Protein AF-A0A5J5N148-F1 (afdb_monomer_lite)

InterPro domains:
  IPR052482 Mitochondrial large ribosomal subunit mL37 [PTHR15889] (1-268)

Sequence (268 aa):
PGLESITFTGKMHSMPRLARPVFPSWDPDWMHLLALLHEHLLYRPGLLHLPPVLPPLEGVKQALWLNKTKLIEGLPEKVSSLTGDPRDHTEDQDEPVVNAISHAHLWHSTENILKRETYCSVIVDSLIRLYKSQMLKHPSLTRQIYAQNSISSGAQVNAKNPLPPIVPREEVEATENHECNVYDVNDDTGFLESYLYPYPHTQYLWAKMILSAFGNVLAQACFLYGNDPKVLEQPVVTQSMGTHGRVFLVLQLNTTDLAFEEDLKNLA

pLDDT: mean 70.85, std 15.42, range [31.14, 90.0]

Radius of gyration: 27.52 Å; chains: 1; bounding box: 67×65×77 Å

Organism: Muntiacus reevesi (NCBI:txid9886)

Secondary structure (DSSP, 8-state):
------BSGGGTS--TTSBPP-PPPP--SS--S---TTTSTT--SS---PPPSSPPTTTHHHHHHHTTEE--SS--HHHHGGGS-TTTSPSSSHHHHHHHHHIIIIIS-S-SS--HHHHHHHHHHHHHHHHHHGGGT-GGGGGEEEEEEETTTEEEEEESSPBPP-S-SS-------------------SS-TT-S--EEEEEE-SS-HHHHHHHHHHHHHHHHH-SS--EEEEEEEEEEEETTTTEEEEEEEEES--S-SSS--EE-

Structure (mmCIF, N/CA/C/O backbone):
data_AF-A0A5J5N148-F1
#
_entry.id   AF-A0A5J5N148-F1
#
loop_
_atom_site.group_PDB
_atom_site.id
_atom_site.type_symbol
_atom_site.label_atom_id
_atom_site.label_alt_id
_atom_site.label_comp_id
_atom_site.label_asym_id
_atom_site.label_entity_id
_atom_site.label_seq_id
_atom_site.pdbx_PDB_ins_code
_atom_site.Cartn_x
_atom_site.Cartn_y
_atom_site.Cartn_z
_atom_site.occupancy
_atom_site.B_iso_or_equiv
_atom_site.auth_seq_id
_atom_site.auth_comp_id
_atom_site.auth_asym_id
_atom_site.auth_atom_id
_atom_site.pdbx_PDB_model_num
ATOM 1 N N . PRO A 1 1 ? 46.533 27.240 -52.005 1.00 53.50 1 PRO A N 1
ATOM 2 C CA . PRO A 1 1 ? 46.790 26.715 -50.639 1.00 53.50 1 PRO A CA 1
ATOM 3 C C . PRO A 1 1 ? 48.120 27.269 -50.107 1.00 53.50 1 PRO A C 1
ATOM 5 O O . PRO A 1 1 ? 48.949 27.649 -50.926 1.00 53.50 1 PRO A O 1
ATOM 8 N N . GLY A 1 2 ? 48.317 27.333 -48.785 1.00 74.06 2 GLY A N 1
ATOM 9 C CA . GLY A 1 2 ? 49.580 27.813 -48.195 1.00 74.06 2 GLY A CA 1
ATOM 10 C C . GLY A 1 2 ? 49.733 29.337 -48.074 1.00 74.06 2 GLY A C 1
ATOM 11 O O . GLY A 1 2 ? 50.857 29.823 -48.051 1.00 74.06 2 GLY A O 1
ATOM 12 N N . LEU A 1 3 ? 48.628 30.088 -48.004 1.00 77.94 3 LEU A N 1
ATOM 13 C CA . LEU A 1 3 ? 48.638 31.504 -47.620 1.00 77.94 3 LEU A CA 1
ATOM 14 C C . LEU A 1 3 ? 47.871 31.656 -46.302 1.00 77.94 3 LEU A C 1
ATOM 16 O O . LEU A 1 3 ? 46.743 31.170 -46.202 1.00 77.94 3 LEU A O 1
ATOM 20 N N . GLU A 1 4 ? 48.467 32.306 -45.305 1.00 81.56 4 GLU A N 1
ATOM 21 C CA . GLU A 1 4 ? 47.801 32.570 -44.026 1.00 81.56 4 GLU A CA 1
ATOM 22 C C . GLU A 1 4 ? 46.809 33.736 -44.145 1.00 81.56 4 GLU A C 1
ATOM 24 O O . GLU A 1 4 ? 47.083 34.758 -44.779 1.00 81.56 4 GLU A O 1
ATOM 29 N N . SER A 1 5 ? 45.640 33.591 -43.519 1.00 82.94 5 SER A N 1
ATOM 30 C CA . SER A 1 5 ? 44.588 34.611 -43.545 1.00 82.94 5 SER A CA 1
ATOM 31 C C . SER A 1 5 ? 44.794 35.648 -42.443 1.00 82.94 5 SER A C 1
ATOM 33 O O . SER A 1 5 ? 44.760 35.318 -41.256 1.00 82.94 5 SER A O 1
ATOM 35 N N . ILE A 1 6 ? 44.919 36.924 -42.820 1.00 86.69 6 ILE A N 1
ATOM 36 C CA . ILE A 1 6 ? 45.026 38.032 -41.861 1.00 86.69 6 ILE A CA 1
ATOM 37 C C . ILE A 1 6 ? 43.671 38.237 -41.163 1.00 86.69 6 ILE A C 1
ATOM 39 O O . ILE A 1 6 ? 42.700 38.729 -41.745 1.00 86.69 6 ILE A O 1
ATOM 43 N N . THR A 1 7 ? 43.615 37.840 -39.894 1.00 89.06 7 THR A N 1
ATOM 44 C CA . THR A 1 7 ? 42.406 37.795 -39.057 1.00 89.06 7 THR A CA 1
ATOM 45 C C . THR A 1 7 ? 42.502 38.762 -37.874 1.00 89.06 7 THR A C 1
ATOM 47 O O . THR A 1 7 ? 43.555 39.335 -37.596 1.00 89.06 7 THR A O 1
ATOM 50 N N . PHE A 1 8 ? 41.395 38.975 -37.157 1.00 88.44 8 PHE A N 1
ATOM 51 C CA . PHE A 1 8 ? 41.359 39.870 -35.990 1.00 88.44 8 PHE A CA 1
ATOM 52 C C . PHE A 1 8 ? 41.743 39.216 -34.646 1.00 88.44 8 PHE A C 1
ATOM 54 O O . PHE A 1 8 ? 41.646 39.878 -33.616 1.00 88.44 8 PHE A O 1
ATOM 61 N N . THR A 1 9 ? 42.205 37.959 -34.634 1.00 87.00 9 THR A N 1
ATOM 62 C CA . THR A 1 9 ? 42.485 37.147 -33.427 1.00 87.00 9 THR A CA 1
ATOM 63 C C . THR A 1 9 ? 43.219 37.912 -32.323 1.00 87.00 9 THR A C 1
ATOM 65 O O . THR A 1 9 ? 42.693 38.064 -31.223 1.00 87.00 9 THR A O 1
ATOM 68 N N . GLY A 1 10 ? 44.391 38.480 -32.631 1.00 85.50 10 GLY A N 1
ATOM 69 C CA . GLY A 1 10 ? 45.229 39.202 -31.663 1.00 85.50 10 GLY A CA 1
ATOM 70 C C . GLY A 1 10 ? 44.668 40.541 -31.164 1.00 85.50 10 GLY A C 1
ATOM 71 O O . GLY A 1 10 ? 45.327 41.209 -30.376 1.00 85.50 10 GLY A O 1
ATOM 72 N N . LYS A 1 11 ? 43.479 40.964 -31.618 1.00 88.38 11 LYS A N 1
ATOM 73 C CA . LYS A 1 11 ? 42.789 42.170 -31.127 1.00 88.38 11 LYS A CA 1
ATOM 74 C C . LYS A 1 11 ? 41.703 41.871 -30.094 1.00 88.38 11 LYS A C 1
ATOM 76 O O . LYS A 1 11 ? 41.214 42.804 -29.465 1.00 88.38 11 LYS A O 1
ATOM 81 N N . MET A 1 12 ? 41.311 40.604 -29.929 1.00 84.56 12 MET A N 1
ATOM 82 C CA . MET A 1 12 ? 40.265 40.150 -28.994 1.00 84.56 12 MET A CA 1
ATOM 83 C C . MET A 1 12 ? 38.867 40.781 -29.215 1.00 84.56 12 MET A C 1
ATOM 85 O O . MET A 1 12 ? 37.968 40.588 -28.405 1.00 84.56 12 MET A O 1
ATOM 89 N N . HIS A 1 13 ? 38.651 41.493 -30.329 1.00 85.38 13 HIS A N 1
ATOM 90 C CA . HIS A 1 13 ? 37.357 42.047 -30.742 1.00 85.38 13 HIS A CA 1
ATOM 91 C C . HIS A 1 13 ? 37.178 41.976 -32.266 1.00 85.38 13 HIS A C 1
ATOM 93 O O . HIS A 1 13 ? 38.149 41.951 -33.025 1.00 85.38 13 HIS A O 1
ATOM 99 N N . SER A 1 14 ? 35.920 41.942 -32.713 1.00 88.94 14 SER A N 1
ATOM 100 C CA . SER A 1 14 ? 35.560 41.856 -34.134 1.00 88.94 14 SER A CA 1
ATOM 101 C C . SER A 1 14 ? 35.933 43.130 -34.898 1.00 88.94 14 SER A C 1
ATOM 103 O O . SER A 1 14 ? 35.687 44.237 -34.423 1.00 88.94 14 SER A O 1
ATOM 105 N N . MET A 1 15 ? 36.486 42.979 -36.106 1.00 87.00 15 MET A N 1
ATOM 106 C CA . MET A 1 15 ? 36.915 44.091 -36.963 1.00 87.00 15 MET A CA 1
ATOM 107 C C . MET A 1 15 ? 36.359 43.929 -38.389 1.00 87.00 15 MET A C 1
ATOM 109 O O . MET A 1 15 ? 36.816 43.031 -39.096 1.00 87.00 15 MET A O 1
ATOM 113 N N . PRO A 1 16 ? 35.454 44.809 -38.873 1.00 86.06 16 PRO A N 1
ATOM 114 C CA . PRO A 1 16 ? 34.760 44.649 -40.166 1.00 86.06 16 PRO A CA 1
ATOM 115 C C . PRO A 1 16 ? 35.625 44.619 -41.440 1.00 86.06 16 PRO A C 1
ATOM 117 O O . PRO A 1 16 ? 35.091 44.432 -42.528 1.00 86.06 16 PRO A O 1
ATOM 120 N N . ARG A 1 17 ? 36.941 44.851 -41.336 1.00 88.19 17 ARG A N 1
ATOM 121 C CA . ARG A 1 17 ? 37.898 44.857 -42.461 1.00 88.19 17 ARG A CA 1
ATOM 122 C C . ARG A 1 17 ? 38.966 43.755 -42.367 1.00 88.19 17 ARG A C 1
ATOM 124 O O . ARG A 1 17 ? 39.963 43.825 -43.075 1.00 88.19 17 ARG A O 1
ATOM 131 N N . LEU A 1 18 ? 38.791 42.775 -41.480 1.00 89.00 18 LEU A N 1
ATOM 132 C CA . LEU A 1 18 ? 39.687 41.625 -41.313 1.00 89.00 18 LEU A CA 1
ATOM 133 C C . LEU A 1 18 ? 38.894 40.321 -41.433 1.00 89.00 18 LEU A C 1
ATOM 135 O O . LEU A 1 18 ? 37.697 40.293 -41.148 1.00 89.00 18 LEU A O 1
ATOM 139 N N . ALA A 1 19 ? 39.556 39.234 -41.834 1.00 87.00 19 ALA A N 1
ATOM 140 C CA . ALA A 1 19 ? 38.901 37.934 -41.917 1.00 87.00 19 ALA A CA 1
ATOM 141 C C . ALA A 1 19 ? 38.454 37.449 -40.524 1.00 87.00 19 ALA A C 1
ATOM 143 O O . ALA A 1 19 ? 39.136 37.682 -39.518 1.00 87.00 19 ALA A O 1
ATOM 144 N N . ARG A 1 20 ? 37.319 36.740 -40.463 1.00 87.69 20 ARG A N 1
ATOM 145 C CA . ARG A 1 20 ? 36.909 36.013 -39.255 1.00 87.69 20 ARG A CA 1
ATOM 146 C C . ARG A 1 20 ? 37.878 34.838 -39.043 1.00 87.69 20 ARG A C 1
ATOM 148 O O . ARG A 1 20 ? 38.021 34.036 -39.964 1.00 87.69 20 ARG A O 1
ATOM 155 N N . PRO A 1 21 ? 38.528 34.712 -37.874 1.00 89.19 21 PRO A N 1
ATOM 156 C CA . PRO A 1 21 ? 39.335 33.540 -37.565 1.00 89.19 21 PRO A CA 1
ATOM 157 C C . PRO A 1 21 ? 38.466 32.305 -37.319 1.00 89.19 21 PRO A C 1
ATOM 159 O O . PRO A 1 21 ? 37.329 32.409 -36.856 1.00 89.19 21 PRO A O 1
ATOM 162 N N . VAL A 1 22 ? 39.040 31.135 -37.590 1.00 85.69 22 VAL A N 1
ATOM 163 C CA . VAL A 1 22 ? 38.533 29.853 -37.097 1.00 85.69 22 VAL A CA 1
ATOM 164 C C . VAL A 1 22 ? 39.269 29.566 -35.793 1.00 85.69 22 VAL A C 1
ATOM 166 O O . VAL A 1 22 ? 40.491 29.428 -35.795 1.00 85.69 22 VAL A O 1
ATOM 169 N N . PHE A 1 23 ? 38.536 29.529 -34.685 1.00 84.12 23 PHE A N 1
ATOM 170 C CA . PHE A 1 23 ? 39.065 29.075 -33.401 1.00 84.12 23 PHE A CA 1
ATOM 171 C C . PHE A 1 23 ? 38.950 27.543 -33.310 1.00 84.12 23 PHE A C 1
ATOM 173 O O . PHE A 1 23 ? 38.027 26.982 -33.909 1.00 84.12 23 PHE A O 1
ATOM 180 N N . PRO A 1 24 ? 39.844 26.856 -32.575 1.00 85.12 24 PRO A N 1
ATOM 181 C CA . PRO A 1 24 ? 39.602 25.472 -32.176 1.00 85.12 24 PRO A CA 1
ATOM 182 C C . PRO A 1 24 ? 38.367 25.386 -31.264 1.00 85.12 24 PRO A C 1
ATOM 184 O O . PRO A 1 24 ? 37.903 26.397 -30.731 1.00 85.12 24 PRO A O 1
ATOM 187 N N . SER A 1 25 ? 37.859 24.173 -31.051 1.00 80.69 25 SER A N 1
ATOM 188 C CA . SER A 1 25 ? 36.907 23.899 -29.972 1.00 80.69 25 SER A CA 1
ATOM 189 C C . SER A 1 25 ? 37.517 24.318 -28.633 1.00 80.69 25 SER A C 1
ATOM 191 O O . SER A 1 25 ? 38.562 23.798 -28.243 1.00 80.69 25 SER A O 1
ATOM 193 N N . TRP A 1 26 ? 36.878 25.270 -27.952 1.00 78.44 26 TRP A N 1
ATOM 194 C CA . TRP A 1 26 ? 37.196 25.597 -26.567 1.00 78.44 26 TRP A CA 1
ATOM 195 C C . TRP A 1 26 ? 36.351 24.713 -25.657 1.00 78.44 26 TRP A C 1
ATOM 197 O O . TRP A 1 26 ? 35.125 24.740 -25.751 1.00 78.44 26 TRP A O 1
ATOM 20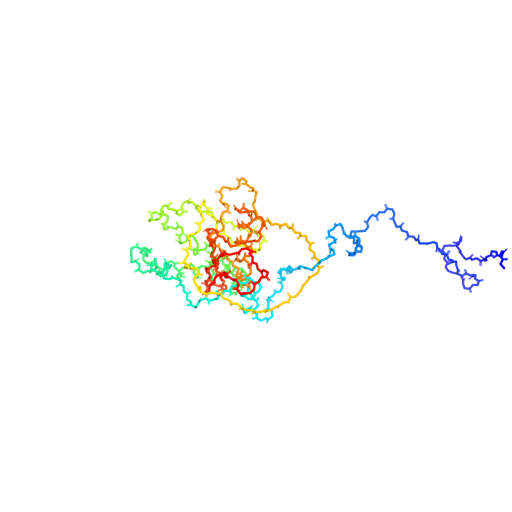7 N N . ASP A 1 27 ? 37.028 23.955 -24.805 1.00 73.81 27 ASP A N 1
ATOM 208 C CA . ASP A 1 27 ? 36.443 23.077 -23.800 1.00 73.81 27 ASP A CA 1
ATOM 209 C C . ASP A 1 27 ? 37.030 23.507 -22.441 1.00 73.81 27 ASP A C 1
ATOM 211 O O . ASP A 1 27 ? 38.253 23.668 -22.350 1.00 73.81 27 ASP A O 1
ATOM 215 N N . PRO A 1 28 ? 36.217 23.832 -21.420 1.00 73.19 28 PRO A N 1
ATOM 216 C CA . PRO A 1 28 ? 36.733 24.262 -20.125 1.00 73.19 28 PRO A CA 1
ATOM 217 C C . PRO A 1 28 ? 37.354 23.107 -19.325 1.00 73.19 28 PRO A C 1
ATOM 219 O O . PRO A 1 28 ? 36.728 22.070 -19.135 1.00 73.19 28 PRO A O 1
ATOM 222 N N . ASP A 1 29 ? 38.515 23.347 -18.702 1.00 68.06 29 ASP A N 1
ATOM 223 C CA . ASP A 1 29 ? 39.185 22.410 -17.772 1.00 68.06 29 ASP A CA 1
ATOM 224 C C . ASP A 1 29 ? 38.398 22.130 -16.458 1.00 68.06 29 ASP A C 1
ATOM 226 O O . ASP A 1 29 ? 38.948 21.609 -15.486 1.00 68.06 29 ASP A O 1
ATOM 230 N N . TRP A 1 30 ? 37.117 22.510 -16.378 1.00 64.56 30 TRP A N 1
ATOM 231 C CA . TRP A 1 30 ? 36.245 22.321 -15.219 1.00 64.56 30 TRP A CA 1
ATOM 232 C C . TRP A 1 30 ? 34.897 21.726 -15.638 1.00 64.56 30 TRP A C 1
ATOM 234 O O . TRP A 1 30 ? 34.261 22.179 -16.586 1.00 64.56 30 TRP A O 1
ATOM 244 N N . MET A 1 31 ? 34.446 20.701 -14.910 1.00 45.62 31 MET A N 1
ATOM 245 C CA . MET A 1 31 ? 33.250 19.944 -15.279 1.00 45.62 31 MET A CA 1
ATOM 246 C C . MET A 1 31 ? 31.962 20.760 -15.120 1.00 45.62 31 MET A C 1
ATOM 248 O O . MET A 1 31 ? 31.590 21.162 -14.015 1.00 45.62 31 MET A O 1
ATOM 252 N N . HIS A 1 32 ? 31.214 20.893 -16.214 1.00 52.84 32 HIS A N 1
ATOM 253 C CA . HIS A 1 32 ? 29.782 21.162 -16.159 1.00 52.84 32 HIS A CA 1
ATOM 254 C C . HIS A 1 32 ? 29.035 19.877 -15.751 1.00 52.84 32 HIS A C 1
ATOM 256 O O . HIS A 1 32 ? 29.254 18.819 -16.331 1.00 52.84 32 HIS A O 1
ATOM 262 N N . LEU A 1 33 ? 28.112 19.965 -14.785 1.00 50.59 33 LEU A N 1
ATOM 263 C CA . LEU A 1 33 ? 27.365 18.822 -14.215 1.00 50.59 33 LEU A CA 1
ATOM 264 C C . LEU A 1 33 ? 26.304 18.193 -15.155 1.00 50.59 33 LEU A C 1
ATOM 266 O O . LEU A 1 33 ? 25.382 17.528 -14.690 1.00 50.59 33 LEU A O 1
ATOM 270 N N . LEU A 1 34 ? 26.397 18.422 -16.466 1.00 48.34 34 LEU A N 1
ATOM 271 C CA . LEU A 1 34 ? 25.435 17.976 -17.478 1.00 48.34 34 LEU A CA 1
ATOM 272 C C . LEU A 1 34 ? 26.180 17.404 -18.694 1.00 48.34 34 LEU A C 1
ATOM 274 O O . LEU A 1 34 ? 26.296 18.059 -19.728 1.00 48.34 34 LEU A O 1
ATOM 278 N N . ALA A 1 35 ? 26.693 16.179 -18.547 1.00 51.25 35 ALA A N 1
ATOM 279 C CA . ALA A 1 35 ? 27.174 15.372 -19.670 1.00 51.25 35 ALA A CA 1
ATOM 280 C C . ALA A 1 35 ? 26.014 14.987 -20.611 1.00 51.25 35 ALA A C 1
ATOM 282 O O . ALA A 1 35 ? 24.843 15.022 -20.214 1.00 51.25 35 ALA A O 1
ATOM 283 N N . LEU A 1 36 ? 26.313 14.595 -21.854 1.00 52.84 36 LEU A N 1
ATOM 284 C CA . LEU A 1 36 ? 25.276 14.124 -22.775 1.00 52.84 36 LEU A CA 1
ATOM 285 C C . LEU A 1 36 ? 24.681 12.798 -22.272 1.00 52.84 36 LEU A C 1
ATOM 287 O O . LEU A 1 36 ? 25.380 11.965 -21.703 1.00 52.84 36 LEU A O 1
ATOM 291 N N . LEU A 1 37 ? 23.386 12.564 -22.522 1.00 48.88 37 LEU A N 1
ATOM 292 C CA . LEU A 1 37 ? 22.665 11.381 -22.012 1.00 48.88 37 LEU A CA 1
ATOM 293 C C . LEU A 1 37 ? 23.334 10.038 -22.362 1.00 48.88 37 LEU A C 1
ATOM 295 O O . LEU A 1 37 ? 23.274 9.106 -21.567 1.00 48.88 37 LEU A O 1
ATOM 299 N N . HIS A 1 38 ? 23.995 9.957 -23.520 1.00 52.47 38 HIS A N 1
ATOM 300 C CA . HIS A 1 38 ? 24.705 8.765 -24.002 1.00 52.47 38 HIS A CA 1
ATOM 301 C C . HIS A 1 38 ? 26.114 8.587 -23.398 1.00 52.47 38 HIS A C 1
ATOM 303 O O . HIS A 1 38 ? 26.717 7.530 -23.551 1.00 52.47 38 HIS A O 1
ATOM 309 N N . GLU A 1 39 ? 26.646 9.618 -22.737 1.00 52.88 39 GLU A N 1
ATOM 310 C CA . GLU A 1 39 ? 27.947 9.626 -22.046 1.00 52.88 39 GLU A CA 1
ATOM 311 C C . GLU A 1 39 ? 27.786 9.387 -20.534 1.00 52.88 39 GLU A C 1
ATOM 313 O O . GLU A 1 39 ? 28.767 9.256 -19.801 1.00 52.88 39 GLU A O 1
ATOM 318 N N . HIS A 1 40 ? 26.543 9.338 -20.046 1.00 56.62 40 HIS A N 1
ATOM 319 C CA . HIS A 1 40 ? 26.241 9.131 -18.640 1.00 56.62 40 HIS A CA 1
ATOM 320 C C . HIS A 1 40 ? 26.598 7.701 -18.205 1.00 56.62 40 HIS A C 1
ATOM 322 O O . HIS A 1 40 ? 26.190 6.733 -18.842 1.00 56.62 40 HIS A O 1
ATOM 328 N N . LEU A 1 41 ? 27.297 7.550 -17.074 1.00 55.84 41 LEU A N 1
ATOM 329 C CA . LEU A 1 41 ? 27.798 6.256 -16.571 1.00 55.84 41 LEU A CA 1
ATOM 330 C C . LEU A 1 41 ? 26.712 5.189 -16.335 1.00 55.84 41 LEU A C 1
ATOM 332 O O . LEU A 1 41 ? 27.020 4.001 -16.302 1.00 55.84 41 LEU A O 1
ATOM 336 N N . LEU A 1 42 ? 25.455 5.611 -16.172 1.00 54.88 42 LEU A N 1
ATOM 337 C CA . LEU A 1 42 ? 24.294 4.734 -15.973 1.00 54.88 42 LEU A CA 1
ATOM 338 C C . LEU A 1 42 ? 23.494 4.488 -17.270 1.00 54.88 42 LEU A C 1
ATOM 340 O O . LEU A 1 42 ? 22.438 3.865 -17.228 1.00 54.88 42 LEU A O 1
ATOM 344 N N . TYR A 1 43 ? 23.964 4.961 -18.431 1.00 48.47 43 TYR A N 1
ATOM 345 C CA . TYR A 1 43 ? 23.310 4.707 -19.715 1.00 48.47 43 TYR A CA 1
ATOM 346 C C . TYR A 1 43 ? 23.368 3.211 -20.069 1.00 48.47 43 TYR A C 1
ATOM 348 O O . TYR A 1 43 ? 24.423 2.659 -20.393 1.00 48.47 43 TYR A O 1
ATOM 356 N N . ARG A 1 44 ? 22.212 2.545 -20.018 1.00 49.34 44 ARG A N 1
ATOM 357 C CA . ARG A 1 44 ? 22.024 1.156 -20.452 1.00 49.34 44 ARG A CA 1
ATOM 358 C C . ARG A 1 44 ? 21.385 1.155 -21.848 1.00 49.34 44 ARG A C 1
ATOM 360 O O . ARG A 1 44 ? 20.370 1.820 -22.025 1.00 49.34 44 ARG A O 1
ATOM 367 N N . PRO A 1 45 ? 21.896 0.388 -22.829 1.00 40.00 45 PRO A N 1
ATOM 368 C CA . PRO A 1 45 ? 21.164 0.117 -24.064 1.00 40.00 45 PRO A CA 1
ATOM 369 C C . PRO A 1 45 ? 20.028 -0.880 -23.773 1.00 40.00 45 PRO A C 1
ATOM 371 O O . PRO A 1 45 ? 20.177 -2.088 -23.946 1.00 40.00 45 PRO A O 1
ATOM 374 N N . GLY A 1 46 ? 18.911 -0.360 -23.271 1.00 42.94 46 GLY A N 1
ATOM 375 C CA . GLY A 1 46 ? 17.727 -1.102 -22.849 1.00 42.94 46 GLY A CA 1
ATOM 376 C C . GLY A 1 46 ? 16.628 -0.138 -22.400 1.00 42.94 46 GLY A C 1
ATOM 377 O O . GLY A 1 46 ? 16.900 1.030 -22.142 1.00 42.94 46 GLY A O 1
ATOM 378 N N . LEU A 1 47 ? 15.391 -0.625 -22.333 1.00 43.09 47 LEU A N 1
ATOM 379 C CA . LEU A 1 47 ? 14.192 0.163 -22.036 1.00 43.09 47 LEU A CA 1
ATOM 380 C C . LEU A 1 47 ? 13.638 -0.296 -20.674 1.00 43.09 47 LEU A C 1
ATOM 382 O O . LEU A 1 47 ? 13.580 -1.502 -20.430 1.00 43.09 47 LEU A O 1
ATOM 386 N N . LEU A 1 48 ? 13.276 0.623 -19.768 1.00 41.84 48 LEU A N 1
ATOM 387 C CA . LEU A 1 48 ? 12.766 0.268 -18.434 1.00 41.84 48 LEU A CA 1
ATOM 388 C C . LEU A 1 48 ? 11.772 1.292 -17.869 1.00 41.84 48 LEU A C 1
ATOM 390 O O . LEU A 1 48 ? 11.948 2.512 -17.921 1.00 41.84 48 LEU A O 1
ATOM 394 N N . HIS A 1 49 ? 10.721 0.745 -17.267 1.00 49.91 49 HIS A N 1
ATOM 395 C CA . HIS A 1 49 ? 9.525 1.445 -16.822 1.00 49.91 49 HIS A CA 1
ATOM 396 C C . HIS A 1 49 ? 9.690 2.042 -15.418 1.00 49.91 49 HIS A C 1
ATOM 398 O O . HIS A 1 49 ? 9.218 1.482 -14.430 1.00 49.91 49 HIS A O 1
ATOM 404 N N . LEU A 1 50 ? 10.338 3.208 -15.313 1.00 43.25 50 LEU A N 1
ATOM 405 C CA . LEU A 1 50 ? 10.304 3.981 -14.067 1.00 43.25 50 LEU A CA 1
ATOM 406 C C . LEU A 1 50 ? 8.871 4.486 -13.786 1.00 43.25 50 LEU A C 1
ATOM 408 O O . LEU A 1 50 ? 8.282 5.136 -14.657 1.00 43.25 50 LEU A O 1
ATOM 412 N N . PRO A 1 51 ? 8.301 4.254 -12.585 1.00 47.28 51 PRO A N 1
ATOM 413 C CA . PRO A 1 51 ? 6.955 4.713 -12.256 1.00 47.28 51 PRO A CA 1
ATOM 414 C C . PRO A 1 51 ? 6.907 6.254 -12.248 1.00 47.28 51 PRO A C 1
ATOM 416 O O . PRO A 1 51 ? 7.662 6.891 -11.506 1.00 47.28 51 PRO A O 1
ATOM 419 N N . PRO A 1 52 ? 6.039 6.892 -13.055 1.00 38.78 52 PRO A N 1
ATOM 420 C CA . PRO A 1 52 ? 6.123 8.326 -13.312 1.00 38.78 52 PRO A CA 1
ATOM 421 C C . PRO A 1 52 ? 5.819 9.172 -12.072 1.00 38.78 52 PRO A C 1
ATOM 423 O O . PRO A 1 52 ? 5.063 8.780 -11.181 1.00 38.78 52 PRO A O 1
ATOM 426 N N . VAL A 1 53 ? 6.343 10.404 -12.037 1.00 42.78 53 VAL A N 1
ATOM 427 C CA . VAL A 1 53 ? 5.959 11.422 -11.034 1.00 42.78 53 VAL A CA 1
ATOM 428 C C . VAL A 1 53 ? 4.483 11.831 -11.194 1.00 42.78 53 VAL A C 1
ATOM 430 O O . VAL A 1 53 ? 3.826 12.144 -10.200 1.00 42.78 53 VAL A O 1
ATOM 433 N N . LEU A 1 54 ? 3.937 11.724 -12.406 1.00 42.31 54 LEU A N 1
ATOM 434 C CA . LEU A 1 54 ? 2.533 11.969 -12.750 1.00 42.31 54 LEU A CA 1
ATOM 435 C C . LEU A 1 54 ? 1.606 10.788 -12.375 1.00 42.31 54 LEU A C 1
ATOM 437 O O . LEU A 1 54 ? 2.091 9.679 -12.145 1.00 42.31 54 LEU A O 1
ATOM 441 N N . PRO A 1 55 ? 0.275 10.991 -12.308 1.00 51.69 55 PRO A N 1
ATOM 442 C CA . PRO A 1 55 ? -0.690 9.892 -12.243 1.00 51.69 55 PRO A CA 1
ATOM 443 C C . PRO A 1 55 ? -0.685 9.058 -13.542 1.00 51.69 55 PRO A C 1
ATOM 445 O O . PRO A 1 55 ? -0.446 9.628 -14.609 1.00 51.69 55 PRO A O 1
ATOM 448 N N . PRO A 1 56 ? -0.991 7.747 -13.489 1.00 57.66 56 PRO A N 1
ATOM 449 C CA . PRO A 1 56 ? -1.256 6.953 -14.691 1.00 57.66 56 PRO A CA 1
ATOM 450 C C . PRO A 1 56 ? -2.455 7.510 -15.479 1.00 57.66 56 PRO A C 1
ATOM 452 O O . PRO A 1 56 ? -3.454 7.927 -14.890 1.00 57.66 56 PRO A O 1
ATOM 455 N N . LEU A 1 57 ? -2.358 7.493 -16.811 1.00 56.78 57 LEU A N 1
ATOM 456 C CA . LEU A 1 57 ? -3.317 8.100 -17.743 1.00 56.78 57 LEU A CA 1
ATOM 457 C C . LEU A 1 57 ? -4.692 7.414 -17.692 1.00 56.78 57 LEU A C 1
ATOM 459 O O . LEU A 1 57 ? -5.716 8.091 -17.666 1.00 56.78 57 LEU A O 1
ATOM 463 N N . GLU A 1 58 ? -4.713 6.082 -17.606 1.00 61.91 58 GLU A N 1
ATOM 464 C CA . GLU A 1 58 ? -5.932 5.284 -17.381 1.00 61.91 58 GLU A CA 1
ATOM 465 C C . GLU A 1 58 ? -6.194 4.980 -15.889 1.00 61.91 58 GLU A C 1
ATOM 467 O O . GLU A 1 58 ? -7.032 4.142 -15.537 1.00 61.91 58 GLU A O 1
ATOM 472 N N . GLY A 1 59 ? -5.488 5.654 -14.977 1.00 71.94 59 GLY A N 1
ATOM 473 C CA . GLY A 1 59 ? -5.706 5.518 -13.540 1.00 71.94 59 GLY A CA 1
ATOM 474 C C . GLY A 1 59 ? -5.466 4.092 -13.032 1.00 71.94 59 GLY A C 1
ATOM 475 O O . GLY A 1 59 ? -4.382 3.527 -13.180 1.00 71.94 59 GLY A O 1
ATOM 476 N N . VAL A 1 60 ? -6.495 3.513 -12.408 1.00 74.19 60 VAL A N 1
ATOM 477 C CA . VAL A 1 60 ? -6.445 2.178 -11.789 1.00 74.19 60 VAL A CA 1
ATOM 478 C C . VAL A 1 60 ? -6.180 1.072 -12.815 1.00 74.19 60 VAL A C 1
ATOM 480 O O . VAL A 1 60 ? -5.409 0.168 -12.512 1.00 74.19 60 VAL A O 1
ATOM 483 N N . LYS A 1 61 ? -6.737 1.153 -14.033 1.00 68.19 61 LYS A N 1
ATOM 484 C CA . LYS A 1 61 ? -6.561 0.104 -15.055 1.00 68.19 61 LYS A CA 1
ATOM 485 C C . LYS A 1 61 ? -5.095 -0.087 -15.432 1.00 68.19 61 LYS A C 1
ATOM 487 O O . LYS A 1 61 ? -4.593 -1.198 -15.348 1.00 68.19 61 LYS A O 1
ATOM 492 N N . GLN A 1 62 ? -4.393 1.003 -15.737 1.00 67.69 62 GLN A N 1
ATOM 493 C CA . GLN A 1 62 ? -2.963 0.979 -16.058 1.00 67.69 62 GLN A CA 1
ATOM 494 C C . GLN A 1 62 ? -2.085 0.572 -14.861 1.00 67.69 62 GLN A C 1
ATOM 496 O O . GLN A 1 62 ? -1.012 0.011 -15.062 1.00 67.69 62 GLN A O 1
ATOM 501 N N . ALA A 1 63 ? -2.524 0.819 -13.620 1.00 74.38 63 ALA A N 1
ATOM 502 C CA . ALA A 1 63 ? -1.798 0.385 -12.424 1.00 74.38 63 ALA A CA 1
ATOM 503 C C . ALA A 1 63 ? -1.965 -1.117 -12.126 1.00 74.38 63 ALA A C 1
ATOM 505 O O . ALA A 1 63 ? -1.004 -1.766 -11.726 1.00 74.38 63 ALA A O 1
ATOM 506 N N . LEU A 1 64 ? -3.161 -1.673 -12.340 1.00 72.81 64 LEU A N 1
ATOM 507 C CA . LEU A 1 64 ? -3.412 -3.122 -12.311 1.00 72.81 64 LEU A CA 1
ATOM 508 C C . LEU A 1 64 ? -2.677 -3.824 -13.460 1.00 72.81 64 LEU A C 1
ATOM 510 O O . LEU A 1 64 ? -2.028 -4.843 -13.230 1.00 72.81 64 LEU A O 1
ATOM 514 N N . TRP A 1 65 ? -2.728 -3.170 -14.628 1.00 71.56 65 TRP A N 1
ATOM 515 C CA . TRP A 1 65 ? -1.790 -3.195 -15.748 1.00 71.56 65 TRP A CA 1
ATOM 516 C C . TRP A 1 65 ? -0.353 -3.580 -15.347 1.00 71.56 65 TRP A C 1
ATOM 518 O O . TRP A 1 65 ? 0.008 -4.748 -15.202 1.00 71.56 65 TRP A O 1
ATOM 528 N N . LEU A 1 66 ? 0.465 -2.539 -15.160 1.00 73.50 66 LEU A N 1
ATOM 529 C CA . LEU A 1 66 ? 1.924 -2.586 -14.986 1.00 73.50 66 LEU A CA 1
ATOM 530 C C . LEU A 1 66 ? 2.404 -3.567 -13.904 1.00 73.50 66 LEU A C 1
ATOM 532 O O . LEU A 1 66 ? 3.524 -4.064 -13.966 1.00 73.50 66 LEU A O 1
ATOM 536 N N . ASN A 1 67 ? 1.563 -3.827 -12.905 1.00 76.88 67 ASN A N 1
ATOM 537 C CA . ASN A 1 67 ? 1.888 -4.644 -11.743 1.00 76.88 67 ASN A CA 1
ATOM 538 C C . ASN A 1 67 ? 1.500 -6.125 -11.903 1.00 76.88 67 ASN A C 1
ATOM 540 O O . ASN A 1 67 ? 1.623 -6.888 -10.936 1.00 76.88 67 ASN A O 1
ATOM 544 N N . LYS A 1 68 ? 0.935 -6.529 -13.055 1.00 79.44 68 LYS A N 1
ATOM 545 C CA . LYS A 1 68 ? 0.331 -7.855 -13.276 1.00 79.44 68 LYS A CA 1
ATOM 546 C C . LYS A 1 68 ? -0.587 -8.210 -12.098 1.00 79.44 68 LYS A C 1
ATOM 548 O O . LYS A 1 68 ? -0.296 -9.101 -11.303 1.00 79.44 68 LYS A O 1
ATOM 553 N N . THR A 1 69 ? -1.646 -7.424 -11.896 1.00 78.25 69 THR A N 1
ATOM 554 C CA . THR A 1 69 ? -2.500 -7.486 -10.695 1.00 78.25 69 THR A CA 1
ATOM 555 C C . THR A 1 69 ? -3.988 -7.520 -11.050 1.00 78.25 69 THR A C 1
ATOM 557 O O . THR A 1 69 ? -4.448 -6.737 -11.876 1.00 78.25 69 THR A O 1
ATOM 560 N N . LYS A 1 70 ? -4.766 -8.390 -10.397 1.00 82.69 70 LYS A N 1
ATOM 561 C CA . LYS A 1 70 ? -6.239 -8.390 -10.451 1.00 82.69 70 LYS A CA 1
ATOM 562 C C . LYS A 1 70 ? -6.810 -7.650 -9.242 1.00 82.69 70 LYS A C 1
ATOM 564 O O . LYS A 1 70 ? -6.391 -7.903 -8.118 1.00 82.69 70 LYS A O 1
ATOM 569 N N . LEU A 1 71 ? -7.779 -6.772 -9.490 1.00 83.44 71 LEU A N 1
ATOM 570 C CA . LEU A 1 71 ? -8.554 -6.087 -8.454 1.00 83.44 71 LEU A CA 1
ATOM 571 C C . LEU A 1 71 ? -9.727 -6.958 -7.994 1.00 83.44 71 LEU A C 1
ATOM 573 O O . LEU A 1 71 ? -10.428 -7.534 -8.830 1.00 83.44 71 LEU A O 1
ATOM 577 N N . ILE A 1 72 ? -9.974 -6.988 -6.689 1.00 83.38 72 ILE A N 1
ATOM 578 C CA . ILE A 1 72 ? -11.183 -7.539 -6.073 1.00 83.38 72 ILE A CA 1
ATOM 579 C C . ILE A 1 72 ? -11.931 -6.384 -5.388 1.00 83.38 72 ILE A C 1
ATOM 581 O O . ILE A 1 72 ? -11.341 -5.590 -4.661 1.00 83.38 72 ILE A O 1
ATOM 585 N N . GLU A 1 73 ? -13.237 -6.246 -5.630 1.00 83.62 73 GLU A N 1
ATOM 586 C CA . GLU A 1 73 ? -14.019 -5.176 -4.997 1.00 83.62 73 GLU A CA 1
ATOM 587 C C . GLU A 1 73 ? -14.388 -5.531 -3.547 1.00 83.62 73 GLU A C 1
ATOM 589 O O . GLU A 1 73 ? -15.085 -6.511 -3.287 1.00 83.62 73 GLU A O 1
ATOM 594 N N . GLY A 1 74 ? -13.957 -4.688 -2.603 1.00 83.50 74 GLY A N 1
ATOM 595 C CA . GLY A 1 74 ? -14.225 -4.832 -1.169 1.00 83.50 74 GLY A CA 1
ATOM 596 C C . GLY A 1 74 ? -12.986 -5.212 -0.353 1.00 83.50 74 GLY A C 1
ATOM 597 O O . GLY A 1 74 ? -11.911 -5.452 -0.892 1.00 83.50 74 GLY A O 1
ATOM 598 N N . LEU A 1 75 ? -13.123 -5.242 0.976 1.00 84.69 75 LEU A N 1
ATOM 599 C CA . LEU A 1 75 ? -12.061 -5.737 1.856 1.00 84.69 75 LEU A CA 1
ATOM 600 C C . LEU A 1 75 ? -12.187 -7.258 2.049 1.00 84.69 75 LEU A C 1
ATOM 602 O O . LEU A 1 75 ? -13.304 -7.742 2.257 1.00 84.69 75 LEU A O 1
ATOM 606 N N . PRO A 1 76 ? -11.068 -8.012 2.057 1.00 84.94 76 PRO A N 1
ATOM 607 C CA . PRO A 1 76 ? -11.094 -9.458 2.261 1.00 84.94 76 PRO A CA 1
ATOM 608 C C . PRO A 1 76 ? -11.811 -9.856 3.555 1.00 84.94 76 PRO A C 1
ATOM 610 O O . PRO A 1 76 ? -11.647 -9.195 4.581 1.00 84.94 76 PRO A O 1
ATOM 613 N N . GLU A 1 77 ? -12.535 -10.979 3.551 1.00 83.69 77 GLU A N 1
ATOM 614 C CA . GLU A 1 77 ? -13.337 -11.431 4.704 1.00 83.69 77 GLU A CA 1
ATOM 615 C C . GLU A 1 77 ? -12.530 -11.509 6.010 1.00 83.69 77 GLU A C 1
ATOM 617 O O . GLU A 1 77 ? -13.018 -11.107 7.062 1.00 83.69 77 GLU A O 1
ATOM 622 N N . LYS A 1 78 ? -11.264 -11.950 5.932 1.00 82.81 78 LYS A N 1
ATOM 623 C CA . LYS A 1 78 ? -10.298 -11.999 7.049 1.00 82.81 78 LYS A CA 1
ATOM 624 C C . LYS A 1 78 ? -10.014 -10.634 7.697 1.00 82.81 78 LYS A C 1
ATOM 626 O O . LYS A 1 78 ? -9.576 -10.601 8.839 1.00 82.81 78 LYS A O 1
ATOM 631 N N . VAL A 1 79 ? -10.180 -9.535 6.960 1.00 83.25 79 VAL A N 1
ATOM 632 C CA . VAL A 1 79 ? -9.997 -8.156 7.443 1.00 83.25 79 VAL A CA 1
ATOM 633 C C . VAL A 1 79 ? -11.329 -7.623 7.967 1.00 83.25 79 VAL A C 1
ATOM 635 O O . VAL A 1 79 ? -11.398 -7.108 9.080 1.00 83.25 79 VAL A O 1
ATOM 638 N N . SER A 1 80 ? -12.401 -7.817 7.199 1.00 82.69 80 SER A N 1
ATOM 639 C CA . SER A 1 80 ? -13.758 -7.395 7.559 1.00 82.69 80 SER A CA 1
ATOM 640 C C . SER A 1 80 ? -14.257 -8.054 8.855 1.00 82.69 80 SER A C 1
ATOM 642 O O . SER A 1 80 ? -14.902 -7.394 9.669 1.00 82.69 80 SER A O 1
ATOM 644 N N . SER A 1 81 ? -13.899 -9.317 9.114 1.00 82.56 81 SER A N 1
ATOM 645 C CA . SER A 1 81 ? -14.260 -10.030 10.348 1.00 82.56 81 SER A CA 1
ATOM 646 C C . SER A 1 81 ? -13.625 -9.439 11.611 1.00 82.56 81 SER A C 1
ATOM 648 O O . SER A 1 81 ? -14.263 -9.456 12.661 1.00 82.56 81 SER A O 1
ATOM 650 N N . LEU A 1 82 ? -12.434 -8.832 11.513 1.00 79.06 82 LEU A N 1
ATOM 651 C CA . LEU A 1 82 ? -11.776 -8.134 12.629 1.00 79.06 82 LEU A CA 1
ATOM 652 C C . LEU A 1 82 ? -12.505 -6.843 13.028 1.00 79.06 82 LEU A C 1
ATOM 654 O O . LEU A 1 82 ? -12.332 -6.355 14.136 1.00 79.06 82 LEU A O 1
ATOM 658 N N . THR A 1 83 ? -13.329 -6.284 12.135 1.00 70.19 83 THR A N 1
ATOM 659 C CA . THR A 1 83 ? -14.160 -5.102 12.438 1.00 70.19 83 THR A CA 1
ATOM 660 C C . THR A 1 83 ? -15.561 -5.499 12.931 1.00 70.19 83 THR A C 1
ATOM 662 O O . THR A 1 83 ? -16.352 -4.635 13.296 1.00 70.19 83 THR A O 1
ATOM 665 N N . GLY A 1 84 ? -15.882 -6.801 12.928 1.00 67.75 84 GLY A N 1
ATOM 666 C CA . GLY A 1 84 ? -17.184 -7.346 13.321 1.00 67.75 84 GLY A CA 1
ATOM 667 C C . GLY A 1 84 ? -17.250 -7.920 14.741 1.00 67.75 84 GLY A C 1
ATOM 668 O O . GLY A 1 84 ? -18.341 -8.275 15.185 1.00 67.75 84 GLY A O 1
ATOM 669 N N . ASP A 1 85 ? -16.125 -8.033 15.456 1.00 74.50 85 ASP A N 1
ATOM 670 C CA . ASP A 1 85 ? -16.122 -8.460 16.859 1.00 74.50 85 ASP A CA 1
ATOM 671 C C . ASP A 1 85 ? -16.287 -7.244 17.789 1.00 74.50 85 ASP A C 1
ATOM 673 O O . ASP A 1 85 ? -15.386 -6.402 17.865 1.00 74.50 85 ASP A O 1
ATOM 677 N N . PRO A 1 86 ? -17.390 -7.137 18.557 1.00 72.31 86 PRO A N 1
ATOM 678 C CA . PRO A 1 86 ? -17.630 -5.976 19.408 1.00 72.31 86 PRO A CA 1
ATOM 679 C C . PRO A 1 86 ? -16.625 -5.825 20.561 1.00 72.31 86 PRO A C 1
ATOM 681 O O . PRO A 1 86 ? -16.635 -4.805 21.249 1.00 72.31 86 PRO A O 1
ATOM 684 N N . ARG A 1 87 ? -15.747 -6.811 20.791 1.00 71.81 87 ARG A N 1
ATOM 685 C CA . ARG A 1 87 ? -14.658 -6.734 21.777 1.00 71.81 87 ARG A CA 1
ATOM 686 C C . ARG A 1 87 ? -13.484 -5.876 21.302 1.00 71.81 87 ARG A C 1
ATOM 688 O O . ARG A 1 87 ? -12.788 -5.317 22.154 1.00 71.81 87 ARG A O 1
ATOM 695 N N . ASP A 1 88 ? -13.302 -5.728 19.991 1.00 72.19 88 ASP A N 1
ATOM 696 C CA . ASP A 1 88 ? -12.163 -5.021 19.387 1.00 72.19 88 ASP A CA 1
ATOM 697 C C . ASP A 1 88 ? -12.466 -3.527 19.132 1.00 72.19 88 ASP A C 1
ATOM 699 O O . ASP A 1 88 ? -11.554 -2.706 18.992 1.00 72.19 88 ASP A O 1
ATOM 703 N N . HIS A 1 89 ? -13.739 -3.118 19.210 1.00 71.75 89 HIS A N 1
ATOM 704 C CA . HIS A 1 89 ? -14.114 -1.704 19.318 1.00 71.75 89 HIS A CA 1
ATOM 705 C C . HIS A 1 89 ? -13.536 -1.064 20.594 1.00 71.75 89 HIS A C 1
ATOM 707 O O . HIS A 1 89 ? -13.457 -1.683 21.659 1.00 71.75 89 HIS A O 1
ATOM 713 N N . THR A 1 90 ? -13.155 0.210 20.522 1.00 66.94 90 THR A N 1
ATOM 714 C CA . THR A 1 90 ? -12.964 1.049 21.718 1.00 66.94 90 THR A CA 1
ATOM 715 C C . THR A 1 90 ? -14.322 1.324 22.377 1.00 66.94 90 THR A C 1
ATOM 717 O O . THR A 1 90 ? -15.341 1.377 21.692 1.00 66.94 90 THR A O 1
ATOM 720 N N . GLU A 1 91 ? -14.346 1.524 23.694 1.00 69.50 91 GLU A N 1
ATOM 721 C CA . GLU A 1 91 ? -15.496 2.159 24.350 1.00 69.50 91 GLU A CA 1
ATOM 722 C C . GLU A 1 91 ? -15.618 3.596 23.820 1.00 69.50 91 GLU A C 1
ATOM 724 O O . GLU A 1 91 ? -14.617 4.308 23.800 1.00 69.50 91 GLU A O 1
ATOM 729 N N . ASP A 1 92 ? -16.811 3.962 23.337 1.00 73.31 92 ASP A N 1
ATOM 730 C CA . ASP A 1 92 ? -17.093 5.173 22.543 1.00 73.31 92 ASP A CA 1
ATOM 731 C C . ASP A 1 92 ? -16.078 5.402 21.398 1.00 73.31 92 ASP A C 1
ATOM 733 O O . ASP A 1 92 ? -15.083 6.109 21.539 1.00 73.31 92 ASP A O 1
ATOM 737 N N . GLN A 1 93 ? -16.291 4.760 20.240 1.00 77.56 93 GLN A N 1
ATOM 738 C CA . GLN A 1 93 ? -15.429 4.992 19.068 1.00 77.56 93 GLN A CA 1
ATOM 739 C C . GLN A 1 93 ? -15.731 6.320 18.360 1.00 77.56 93 GLN A C 1
ATOM 741 O O . GLN A 1 93 ? -14.836 6.882 17.724 1.00 77.56 93 GLN A O 1
ATOM 746 N N . ASP A 1 94 ? -16.963 6.822 18.464 1.00 84.81 94 ASP A N 1
ATOM 747 C CA . ASP A 1 94 ? -17.446 7.929 17.642 1.00 84.81 94 ASP A CA 1
ATOM 748 C C . ASP A 1 94 ? -16.971 9.285 18.176 1.00 84.81 94 ASP A C 1
ATOM 750 O O . ASP A 1 94 ? -16.445 10.086 17.396 1.00 84.81 94 ASP A O 1
ATOM 754 N N . GLU A 1 95 ? -17.060 9.550 19.488 1.00 88.19 95 GLU A N 1
ATOM 755 C CA . GLU A 1 95 ? -16.593 10.823 20.057 1.00 88.19 95 GLU A CA 1
ATOM 756 C C . GLU A 1 95 ? -15.085 11.068 19.806 1.00 88.19 95 GLU A C 1
ATOM 758 O O . GLU A 1 95 ? -14.735 12.151 19.322 1.00 88.19 95 GLU A O 1
ATOM 763 N N . PRO A 1 96 ? -14.159 10.115 20.042 1.00 87.88 96 PRO A N 1
ATOM 764 C CA . PRO A 1 96 ? -12.738 10.310 19.754 1.00 87.88 96 PRO A CA 1
ATOM 765 C C . PRO A 1 96 ? -12.443 10.537 18.267 1.00 87.88 96 PRO A C 1
ATOM 767 O O . PRO A 1 96 ? -11.570 11.343 17.938 1.00 87.88 96 PRO A O 1
ATOM 770 N N . VAL A 1 97 ? -13.172 9.879 17.357 1.00 88.56 97 VAL A N 1
ATOM 771 C CA . VAL A 1 97 ? -13.013 10.069 15.905 1.00 88.56 97 VAL A CA 1
ATOM 772 C C . VAL A 1 97 ? -13.536 11.441 15.470 1.00 88.56 97 VAL A C 1
ATOM 774 O O . VAL A 1 97 ? -12.834 12.159 14.754 1.00 88.56 97 VAL A O 1
ATOM 777 N N . VAL A 1 98 ? -14.707 11.866 15.955 1.00 89.88 98 VAL A N 1
ATOM 778 C CA . VAL A 1 98 ? -15.247 13.219 15.724 1.00 89.88 98 VAL A CA 1
ATOM 779 C C . VAL A 1 98 ? -14.312 14.289 16.294 1.00 89.88 98 VAL A C 1
ATOM 781 O O . VAL A 1 98 ? -14.073 15.305 15.634 1.00 89.88 98 VAL A O 1
ATOM 784 N N . ASN A 1 99 ? -13.710 14.053 17.461 1.00 90.00 99 ASN A N 1
ATOM 785 C CA . ASN A 1 99 ? -12.716 14.946 18.054 1.00 90.00 99 ASN A CA 1
ATOM 786 C C . ASN A 1 99 ? -11.399 14.976 17.260 1.00 90.00 99 ASN A C 1
ATOM 788 O O . ASN A 1 99 ? -10.822 16.049 17.103 1.00 90.00 99 ASN A O 1
ATOM 792 N N . ALA A 1 100 ? -10.939 13.858 16.687 1.00 88.94 100 ALA A N 1
ATOM 793 C CA . ALA A 1 100 ? -9.765 13.835 15.807 1.00 88.94 100 ALA A CA 1
ATOM 794 C C . ALA A 1 100 ? -10.006 14.594 14.487 1.00 88.94 100 ALA A C 1
ATOM 796 O O . ALA A 1 100 ? -9.141 15.355 14.046 1.00 88.94 100 ALA A O 1
ATOM 797 N N . ILE A 1 101 ? -11.193 14.441 13.889 1.00 87.75 101 ILE A N 1
ATOM 798 C CA . ILE A 1 101 ? -11.629 15.203 12.706 1.00 87.75 101 ILE A CA 1
ATOM 799 C C . ILE A 1 101 ? -11.702 16.700 13.040 1.00 87.75 101 ILE A C 1
ATOM 801 O O . ILE A 1 101 ? -11.119 17.518 12.328 1.00 87.75 101 ILE A O 1
ATOM 805 N N . SER A 1 102 ? -12.368 17.063 14.140 1.00 88.75 102 SER A N 1
ATOM 806 C CA . SER A 1 102 ? -12.541 18.457 14.578 1.00 88.75 102 SER A CA 1
ATOM 807 C C . SER A 1 102 ? -11.211 19.114 14.948 1.00 88.75 102 SER A C 1
ATOM 809 O O . SER A 1 102 ? -10.954 20.253 14.560 1.00 88.75 102 SER A O 1
ATOM 811 N N . HIS A 1 103 ? -10.307 18.379 15.598 1.00 89.44 103 HIS A N 1
ATOM 812 C CA . HIS A 1 103 ? -8.944 18.834 15.844 1.00 89.44 103 HIS A CA 1
ATOM 813 C C . HIS A 1 103 ? -8.222 19.152 14.529 1.00 89.44 103 HIS A C 1
ATOM 815 O O . HIS A 1 103 ? -7.753 20.275 14.352 1.00 89.44 103 HIS A O 1
ATOM 821 N N . ALA A 1 104 ? -8.191 18.207 13.584 1.00 87.06 104 ALA A N 1
ATOM 822 C CA . ALA A 1 104 ? -7.487 18.380 12.316 1.00 87.06 104 ALA A CA 1
ATOM 823 C C . ALA A 1 104 ? -8.063 19.506 11.438 1.00 87.06 104 ALA A C 1
ATOM 825 O O . ALA A 1 104 ? -7.293 20.184 10.762 1.00 87.06 104 ALA A O 1
ATOM 826 N N . HIS A 1 105 ? -9.385 19.713 11.442 1.00 83.12 105 HIS A N 1
ATOM 827 C CA . HIS A 1 105 ? -10.064 20.680 10.570 1.00 83.12 105 HIS A CA 1
ATOM 828 C C . HIS A 1 105 ? -10.335 22.062 11.183 1.00 83.12 105 HIS A C 1
ATOM 830 O O . HIS A 1 105 ? -10.526 23.004 10.415 1.00 83.12 105 HIS A O 1
ATOM 836 N N . LEU A 1 106 ? -10.401 22.192 12.515 1.00 84.31 106 LEU A N 1
ATOM 837 C CA . LEU A 1 106 ? -10.890 23.409 13.183 1.00 84.31 106 LEU A CA 1
ATOM 838 C C . LEU A 1 106 ? -10.014 23.893 14.348 1.00 84.31 106 LEU A C 1
ATOM 840 O O . LEU A 1 106 ? -9.909 25.100 14.540 1.00 84.31 106 LEU A O 1
ATOM 844 N N . TRP A 1 107 ? -9.401 23.001 15.137 1.00 86.50 107 TRP A N 1
ATOM 845 C CA . TRP A 1 107 ? -8.675 23.409 16.359 1.00 86.50 107 TRP A CA 1
ATOM 846 C C . TRP A 1 107 ? -7.148 23.427 16.224 1.00 86.50 107 TRP A C 1
ATOM 848 O O . TRP A 1 107 ? -6.475 24.041 17.048 1.00 86.50 107 TRP A O 1
ATOM 858 N N . HIS A 1 108 ? -6.583 22.771 15.208 1.00 82.75 108 HIS A N 1
ATOM 859 C CA . HIS A 1 108 ? -5.131 22.673 15.034 1.00 82.75 108 HIS A CA 1
ATOM 860 C C . HIS A 1 108 ? -4.461 24.005 14.635 1.00 82.75 108 HIS A C 1
ATOM 862 O O . HIS A 1 108 ? -3.305 24.235 14.991 1.00 82.75 108 HIS A O 1
ATOM 868 N N . SER A 1 109 ? -5.166 24.885 13.916 1.00 81.62 109 SER A N 1
ATOM 869 C CA . SER A 1 109 ? -4.636 26.161 13.418 1.00 81.62 109 SER A CA 1
ATOM 870 C C . SER A 1 109 ? -5.574 27.321 13.741 1.00 81.62 109 SER A C 1
ATOM 872 O O . SER A 1 109 ? -6.780 27.141 13.873 1.00 81.62 109 SER A O 1
ATOM 874 N N . THR A 1 110 ? -5.016 28.528 13.819 1.00 80.44 110 THR A N 1
ATOM 875 C CA . THR A 1 110 ? -5.766 29.791 13.899 1.00 80.44 110 THR A CA 1
ATOM 876 C C . THR A 1 110 ? -6.219 30.308 12.525 1.00 80.44 110 THR A C 1
ATOM 878 O O . THR A 1 110 ? -6.881 31.343 12.442 1.00 80.44 110 THR A O 1
ATOM 881 N N . GLU A 1 111 ? -5.882 29.611 11.434 1.00 81.19 111 GLU A N 1
ATOM 882 C CA . GLU A 1 111 ? -6.368 29.909 10.084 1.00 81.19 111 GLU A CA 1
ATOM 883 C C . GLU A 1 111 ? -7.819 29.436 9.883 1.00 81.19 111 GLU A C 1
ATOM 885 O O . GLU A 1 111 ? -8.103 28.242 9.927 1.00 81.19 111 GLU A O 1
ATOM 890 N N . ASN A 1 112 ? -8.727 30.358 9.540 1.00 68.69 112 ASN A N 1
ATOM 891 C CA . ASN A 1 112 ? -10.144 30.052 9.270 1.00 68.69 112 ASN A CA 1
ATOM 892 C C . ASN A 1 112 ? -10.386 29.077 8.094 1.00 68.69 112 ASN A C 1
ATOM 894 O O . ASN A 1 112 ? -11.495 28.566 7.947 1.00 68.69 112 ASN A O 1
ATOM 898 N N . ILE A 1 113 ? -9.397 28.864 7.216 1.00 72.56 113 ILE A N 1
ATOM 899 C CA . ILE A 1 113 ? -9.473 27.934 6.079 1.00 72.56 113 ILE A CA 1
ATOM 900 C C . ILE A 1 113 ? -8.151 27.165 5.988 1.00 72.56 113 ILE A C 1
ATOM 902 O O . ILE A 1 113 ? -7.225 27.563 5.282 1.00 72.56 113 ILE A O 1
ATOM 906 N N . LEU A 1 114 ? -8.077 26.046 6.707 1.00 76.62 114 LEU A N 1
ATOM 907 C CA . LEU A 1 114 ? -6.935 25.135 6.686 1.00 76.62 114 LEU A CA 1
ATOM 908 C C . LEU A 1 114 ? -6.707 24.529 5.291 1.00 76.62 114 LEU A C 1
ATOM 910 O O . LEU A 1 114 ? -7.612 23.952 4.678 1.00 76.62 114 LEU A O 1
ATOM 914 N N . LYS A 1 115 ? -5.466 24.610 4.800 1.00 80.00 115 LYS A N 1
ATOM 915 C CA . LYS A 1 115 ? -5.057 23.978 3.537 1.00 80.00 115 LYS A CA 1
ATOM 916 C C . LYS A 1 115 ? -5.126 22.453 3.637 1.00 80.00 115 LYS A C 1
ATOM 918 O O . LYS A 1 115 ? -4.869 21.870 4.691 1.00 80.00 115 LYS A O 1
ATOM 923 N N . ARG A 1 116 ? -5.410 21.802 2.500 1.00 73.06 116 ARG A N 1
ATOM 924 C CA . ARG A 1 116 ? -5.505 20.335 2.387 1.00 73.06 116 ARG A CA 1
ATOM 925 C C . ARG A 1 116 ? -4.261 19.638 2.934 1.00 73.06 116 ARG A C 1
ATOM 927 O O . ARG A 1 116 ? -4.390 18.783 3.798 1.00 73.06 116 ARG A O 1
ATOM 934 N N . GLU A 1 117 ? -3.082 20.040 2.471 1.00 72.75 117 GLU A N 1
ATOM 935 C CA . GLU A 1 117 ? -1.788 19.489 2.902 1.00 72.75 117 GLU A CA 1
ATOM 936 C C . GLU A 1 117 ? -1.604 19.508 4.430 1.00 72.75 117 GLU A C 1
ATOM 938 O O . GLU A 1 117 ? -1.026 18.578 4.985 1.00 72.75 117 GLU A O 1
ATOM 943 N N . THR A 1 118 ? -2.148 20.521 5.114 1.00 76.75 118 THR A N 1
ATOM 944 C CA . THR A 1 118 ? -2.012 20.712 6.563 1.00 76.75 118 THR A CA 1
ATOM 945 C C . THR A 1 118 ? -2.936 19.798 7.368 1.00 76.75 118 THR A C 1
ATOM 947 O O . THR A 1 118 ? -2.460 19.076 8.238 1.00 76.75 118 THR A O 1
ATOM 950 N N . TYR A 1 119 ? -4.248 19.772 7.092 1.00 80.56 119 TYR A N 1
ATOM 951 C CA . TYR A 1 119 ? -5.161 18.929 7.887 1.00 80.56 119 TYR A CA 1
ATOM 952 C C . TYR A 1 119 ? -5.013 17.428 7.580 1.00 80.56 119 TYR A C 1
ATOM 954 O O . TYR A 1 119 ? -5.355 16.588 8.412 1.00 80.56 119 TYR A O 1
ATOM 962 N N . CYS A 1 120 ? -4.505 17.072 6.395 1.00 75.50 120 CYS A N 1
ATOM 963 C CA . CYS A 1 120 ? -4.477 15.687 5.917 1.00 75.50 120 CYS A CA 1
ATOM 964 C C . CYS A 1 120 ? -3.398 14.806 6.557 1.00 75.50 120 CYS A C 1
ATOM 966 O O . CYS A 1 120 ? -3.637 13.614 6.735 1.00 75.50 120 CYS A O 1
ATOM 968 N N . SER A 1 121 ? -2.242 15.358 6.928 1.00 79.31 121 SER A N 1
ATOM 969 C CA . SER A 1 121 ? -1.269 14.645 7.769 1.00 79.31 121 SER A CA 1
ATOM 970 C C . SER A 1 121 ? -1.784 14.523 9.204 1.00 79.31 121 SER A C 1
ATOM 972 O O . SER A 1 121 ? -1.735 13.453 9.802 1.00 79.31 121 SER A O 1
ATOM 974 N N . VAL A 1 122 ? -2.369 15.601 9.729 1.00 84.38 122 VAL A N 1
ATOM 975 C CA . VAL A 1 122 ? -2.812 15.721 11.124 1.00 84.38 122 VAL A CA 1
ATOM 976 C C . VAL A 1 122 ? -3.967 14.778 11.456 1.00 84.38 122 VAL A C 1
ATOM 978 O O . VAL A 1 122 ? -3.959 14.175 12.530 1.00 84.38 122 VAL A O 1
ATOM 981 N N . ILE A 1 123 ? -4.935 14.591 10.551 1.00 85.38 123 ILE A N 1
ATOM 982 C CA . ILE A 1 123 ? -6.008 13.603 10.743 1.00 85.38 123 ILE A CA 1
ATOM 983 C C . ILE A 1 123 ? -5.461 12.166 10.737 1.00 85.38 123 ILE A C 1
ATOM 985 O O . ILE A 1 123 ? -5.848 11.373 11.592 1.00 85.38 123 ILE A O 1
ATOM 989 N N . VAL A 1 124 ? -4.510 11.844 9.852 1.00 81.50 124 VAL A N 1
ATOM 990 C CA . VAL A 1 124 ? -3.874 10.516 9.781 1.00 81.50 124 VAL A CA 1
ATOM 991 C C . VAL A 1 124 ? -3.061 10.234 11.048 1.00 81.50 124 VAL A C 1
ATOM 993 O O . VAL A 1 124 ? -3.300 9.224 11.707 1.00 81.50 124 VAL A O 1
ATOM 996 N N . ASP A 1 125 ? -2.189 11.155 11.463 1.00 83.12 125 ASP A N 1
ATOM 997 C CA . ASP A 1 125 ? -1.411 11.042 12.705 1.00 83.12 125 ASP A CA 1
ATOM 998 C C . ASP A 1 125 ? -2.314 10.921 13.949 1.00 83.12 125 ASP A C 1
ATOM 1000 O O . ASP A 1 125 ? -1.977 10.206 14.898 1.00 83.12 125 ASP A O 1
ATOM 1004 N N . SER A 1 126 ? -3.476 11.587 13.953 1.00 86.69 126 SER A N 1
ATOM 1005 C CA . SER A 1 126 ? -4.457 11.504 15.045 1.00 86.69 126 SER A CA 1
ATOM 1006 C C . SER A 1 126 ? -5.173 10.150 15.077 1.00 86.69 126 SER A C 1
ATOM 1008 O O . SER A 1 126 ? -5.257 9.534 16.139 1.00 86.69 126 SER A O 1
ATOM 1010 N N . LEU A 1 127 ? -5.625 9.638 13.928 1.00 85.94 127 LEU A N 1
ATOM 1011 C CA . LEU A 1 127 ? -6.266 8.320 13.823 1.00 85.94 127 LEU A CA 1
ATOM 1012 C C . LEU A 1 127 ? -5.288 7.180 14.158 1.00 85.94 127 LEU A C 1
ATOM 1014 O O . LEU A 1 127 ? -5.648 6.261 14.892 1.00 85.94 127 LEU A O 1
ATOM 1018 N N . ILE A 1 128 ? -4.026 7.269 13.724 1.00 84.31 128 ILE A N 1
ATOM 1019 C CA . ILE A 1 128 ? -2.968 6.312 14.097 1.00 84.31 128 ILE A CA 1
ATOM 1020 C C . ILE A 1 128 ? -2.710 6.340 15.612 1.00 84.31 128 ILE A C 1
ATOM 1022 O O . ILE A 1 128 ? -2.473 5.293 16.220 1.00 84.31 128 ILE A O 1
ATOM 1026 N N . ARG A 1 129 ? -2.783 7.514 16.252 1.00 85.62 129 ARG A N 1
ATOM 1027 C CA . ARG A 1 129 ? -2.651 7.648 17.711 1.00 85.62 129 ARG A CA 1
ATOM 1028 C C . ARG A 1 129 ? -3.837 7.031 18.458 1.00 85.62 129 ARG A C 1
ATOM 1030 O O . ARG A 1 129 ? -3.612 6.357 19.461 1.00 85.62 129 ARG A O 1
ATOM 1037 N N . LEU A 1 130 ? -5.062 7.204 17.956 1.00 85.62 130 LEU A N 1
ATOM 1038 C CA . LEU A 1 130 ? -6.257 6.542 18.492 1.00 85.62 130 LEU A CA 1
ATOM 1039 C C . LEU A 1 130 ? -6.158 5.018 18.357 1.00 85.62 130 LEU A C 1
ATOM 1041 O O . LEU A 1 130 ? -6.349 4.318 19.347 1.00 85.62 130 LEU A O 1
ATOM 1045 N N . TYR A 1 131 ? -5.757 4.497 17.196 1.00 82.00 131 TYR A N 1
ATOM 1046 C CA . TYR A 1 131 ? -5.519 3.061 17.012 1.00 82.00 131 TYR A CA 1
ATOM 1047 C C . TYR A 1 131 ? -4.471 2.520 17.999 1.00 82.00 131 TYR A C 1
ATOM 1049 O O . TYR A 1 131 ? -4.705 1.531 18.690 1.00 82.00 131 TYR A O 1
ATOM 1057 N N . LYS A 1 132 ? -3.345 3.226 18.174 1.00 83.50 132 LYS A N 1
ATOM 1058 C CA . LYS A 1 132 ? -2.305 2.842 19.144 1.00 83.50 132 LYS A CA 1
ATOM 1059 C C . LYS A 1 132 ? -2.745 2.928 20.612 1.00 83.50 132 LYS A C 1
ATOM 1061 O O . LYS A 1 132 ? -2.119 2.284 21.448 1.00 83.50 132 LYS A O 1
ATOM 1066 N N . SER A 1 133 ? -3.841 3.613 20.952 1.00 84.00 133 SER A N 1
ATOM 1067 C CA . SER A 1 133 ? -4.404 3.532 22.313 1.00 84.00 133 SER A CA 1
ATOM 1068 C C . SER A 1 133 ? -4.896 2.117 22.662 1.00 84.00 133 SER A C 1
ATOM 1070 O O . SER A 1 133 ? -4.818 1.702 23.819 1.00 84.00 133 SER A O 1
ATOM 1072 N N . GLN A 1 134 ? -5.278 1.316 21.658 1.00 80.25 134 GLN A N 1
ATOM 1073 C CA . GLN A 1 134 ? -5.690 -0.079 21.828 1.00 80.25 134 GLN A CA 1
ATOM 1074 C C . GLN A 1 134 ? -4.524 -1.051 22.114 1.00 80.25 134 GLN A C 1
ATOM 1076 O O . GLN A 1 134 ? -4.759 -2.249 22.269 1.00 80.25 134 GLN A O 1
ATOM 1081 N N . MET A 1 135 ? -3.273 -0.583 22.250 1.00 82.56 135 MET A N 1
ATOM 1082 C CA . MET A 1 135 ? -2.104 -1.424 22.583 1.00 82.56 135 MET A CA 1
ATOM 1083 C C . MET A 1 135 ? -2.273 -2.267 23.864 1.00 82.56 135 MET A C 1
ATOM 1085 O O . MET A 1 135 ? -1.606 -3.291 24.000 1.00 82.56 135 MET A O 1
ATOM 1089 N N . LEU A 1 136 ? -3.165 -1.872 24.783 1.00 80.31 136 LEU A N 1
ATOM 1090 C CA . LEU A 1 136 ? -3.527 -2.664 25.968 1.00 80.31 136 LEU A CA 1
ATOM 1091 C C . LEU A 1 136 ? -4.432 -3.868 25.641 1.00 80.31 136 LEU A C 1
ATOM 1093 O O . LEU A 1 136 ? -4.286 -4.911 26.273 1.00 80.31 136 LEU A O 1
ATOM 1097 N N . LYS A 1 137 ? -5.330 -3.749 24.650 1.00 81.31 137 LYS A N 1
ATOM 1098 C CA . LYS A 1 137 ? -6.134 -4.868 24.121 1.00 81.31 137 LYS A CA 1
ATOM 1099 C C . LYS A 1 137 ? -5.304 -5.771 23.207 1.00 81.31 137 LYS A C 1
ATOM 1101 O O . LYS A 1 137 ? -5.415 -6.992 23.277 1.00 81.31 137 LYS A O 1
ATOM 1106 N N . HIS A 1 138 ? -4.430 -5.175 22.390 1.00 81.62 138 HIS A N 1
ATOM 1107 C CA . HIS A 1 138 ? -3.638 -5.877 21.377 1.00 81.62 138 HIS A CA 1
ATOM 1108 C C . HIS A 1 138 ? -2.126 -5.632 21.568 1.00 81.62 138 HIS A C 1
ATOM 1110 O O . HIS A 1 138 ? -1.531 -4.804 20.870 1.00 81.62 138 HIS A O 1
ATOM 1116 N N . PRO A 1 139 ? -1.450 -6.379 22.470 1.00 82.00 139 PRO A N 1
ATOM 1117 C CA . PRO A 1 139 ? -0.017 -6.211 22.737 1.00 82.00 139 PRO A CA 1
ATOM 1118 C C . PRO A 1 139 ? 0.898 -6.418 21.520 1.00 82.00 139 PRO A C 1
ATOM 1120 O O . PRO A 1 139 ? 2.044 -5.970 21.528 1.00 82.00 139 PRO A O 1
ATOM 1123 N N . SER A 1 140 ? 0.418 -7.066 20.454 1.00 78.62 140 SER A N 1
ATOM 1124 C CA . SER A 1 140 ? 1.107 -7.186 19.161 1.00 78.62 140 SER A CA 1
ATOM 1125 C C . SER A 1 140 ? 1.461 -5.828 18.540 1.00 78.62 140 SER A C 1
ATOM 1127 O O . SER A 1 140 ? 2.518 -5.710 17.917 1.00 78.62 140 SER A O 1
ATOM 1129 N N . LEU A 1 141 ? 0.653 -4.789 18.776 1.00 78.88 141 LEU A N 1
ATOM 1130 C CA . LEU A 1 141 ? 0.871 -3.427 18.270 1.00 78.88 141 LEU A CA 1
ATOM 1131 C C . LEU A 1 141 ? 2.155 -2.773 18.815 1.00 78.88 141 LEU A C 1
ATOM 1133 O O . LEU A 1 141 ? 2.713 -1.885 18.176 1.00 78.88 141 LEU A O 1
ATOM 1137 N N . THR A 1 142 ? 2.704 -3.268 19.934 1.00 78.00 142 THR A N 1
ATOM 1138 C CA . THR A 1 142 ? 4.038 -2.869 20.437 1.00 78.00 142 THR A CA 1
ATOM 1139 C C . THR A 1 142 ? 5.185 -3.202 19.472 1.00 78.00 142 THR A C 1
ATOM 1141 O O . THR A 1 142 ? 6.289 -2.683 19.624 1.00 78.00 142 THR A O 1
ATOM 1144 N N . ARG A 1 143 ? 4.947 -4.067 18.474 1.00 77.75 143 ARG A N 1
ATOM 1145 C CA . ARG A 1 143 ? 5.938 -4.527 17.486 1.00 77.75 143 ARG A CA 1
ATOM 1146 C C . ARG A 1 143 ? 5.867 -3.768 16.154 1.00 77.75 143 ARG A C 1
ATOM 1148 O O . ARG A 1 143 ? 6.437 -4.236 15.167 1.00 77.75 143 ARG A O 1
ATOM 1155 N N . GLN A 1 144 ? 5.185 -2.622 16.127 1.00 77.38 144 GLN A N 1
ATOM 1156 C CA . GLN A 1 144 ? 5.045 -1.754 14.958 1.00 77.38 144 GLN A CA 1
ATOM 1157 C C . GLN A 1 144 ? 5.590 -0.345 15.230 1.00 77.38 144 GLN A C 1
ATOM 1159 O O . GLN A 1 144 ? 5.287 0.272 16.255 1.00 77.38 144 GLN A O 1
ATOM 1164 N N . ILE A 1 145 ? 6.334 0.207 14.274 1.00 75.81 145 ILE A N 1
ATOM 1165 C CA . ILE A 1 145 ? 6.823 1.590 14.286 1.00 75.81 145 ILE A CA 1
ATOM 1166 C C . ILE A 1 145 ? 6.136 2.401 13.181 1.00 75.81 145 ILE A C 1
ATOM 1168 O O . ILE A 1 145 ? 5.714 1.849 12.171 1.00 75.81 145 ILE A O 1
ATOM 1172 N N . TYR A 1 146 ? 5.981 3.708 13.392 1.00 70.06 146 TYR A N 1
ATOM 1173 C CA . TYR A 1 146 ? 5.492 4.641 12.374 1.00 70.06 146 TYR A CA 1
ATOM 1174 C C . TYR A 1 146 ? 6.663 5.517 11.937 1.00 70.06 146 TYR A C 1
ATOM 1176 O O . TYR A 1 146 ? 7.287 6.160 12.782 1.00 70.06 146 TYR A O 1
ATOM 1184 N N . ALA A 1 147 ? 6.975 5.492 10.647 1.00 66.31 147 ALA A N 1
ATOM 1185 C CA . ALA A 1 147 ? 8.046 6.248 10.023 1.00 66.31 147 ALA A CA 1
ATOM 1186 C C . ALA A 1 147 ? 7.453 7.316 9.094 1.00 66.31 147 ALA A C 1
ATOM 1188 O O . ALA A 1 147 ? 6.521 7.053 8.333 1.00 66.31 147 ALA A O 1
ATOM 1189 N N . GLN A 1 148 ? 8.016 8.519 9.152 1.00 60.09 148 GLN A N 1
ATOM 1190 C CA . GLN A 1 148 ? 7.760 9.600 8.202 1.00 60.09 148 GLN A CA 1
ATOM 1191 C C . GLN A 1 148 ? 8.977 9.733 7.277 1.00 60.09 148 GLN A C 1
ATOM 1193 O O . GLN A 1 148 ? 10.097 9.439 7.696 1.00 60.09 148 GLN A O 1
ATOM 1198 N N . ASN A 1 149 ? 8.760 10.197 6.044 1.00 55.78 149 ASN A N 1
ATOM 1199 C CA . ASN A 1 149 ? 9.790 10.372 5.010 1.00 55.78 149 ASN A CA 1
ATOM 1200 C C . ASN A 1 149 ? 10.442 9.055 4.532 1.00 55.78 149 ASN A C 1
ATOM 1202 O O . ASN A 1 149 ? 11.656 8.992 4.350 1.00 55.78 149 ASN A O 1
ATOM 1206 N N . SER A 1 150 ? 9.637 8.012 4.292 1.00 55.16 150 SER A N 1
ATOM 1207 C CA . SER A 1 150 ? 10.075 6.871 3.467 1.00 55.16 150 SER A CA 1
ATOM 1208 C C . SER A 1 150 ? 10.261 7.287 1.995 1.00 55.16 150 SER A C 1
ATOM 1210 O O . SER A 1 150 ? 9.796 8.362 1.603 1.00 55.16 150 SER A O 1
ATOM 1212 N N . ILE A 1 151 ? 10.922 6.445 1.177 1.00 46.97 151 ILE A N 1
ATOM 1213 C CA . ILE A 1 151 ? 11.347 6.745 -0.215 1.00 46.97 151 ILE A CA 1
ATOM 1214 C C . ILE A 1 151 ? 10.284 7.522 -1.013 1.00 46.97 151 ILE A C 1
ATOM 1216 O O . ILE A 1 151 ? 10.582 8.527 -1.654 1.00 46.97 151 ILE A O 1
ATOM 1220 N N . SER A 1 152 ? 9.024 7.085 -0.958 1.00 48.06 152 SER A N 1
ATOM 1221 C CA . SER A 1 152 ? 7.912 7.662 -1.720 1.00 48.06 152 SER A CA 1
ATOM 1222 C C . SER A 1 152 ? 7.201 8.830 -1.013 1.00 48.06 152 SER A C 1
ATOM 1224 O O . SER A 1 152 ? 5.971 8.895 -1.028 1.00 48.06 152 SER A O 1
ATOM 1226 N N . SER A 1 153 ? 7.964 9.731 -0.380 1.00 51.88 153 SER A N 1
ATOM 1227 C CA . SER A 1 153 ? 7.521 11.027 0.174 1.00 51.88 153 SER A CA 1
ATOM 1228 C C . SER A 1 153 ? 6.214 10.978 0.986 1.00 51.88 153 SER A C 1
ATOM 1230 O O . SER A 1 153 ? 5.313 11.798 0.792 1.00 51.88 153 SER A O 1
ATOM 1232 N N . GLY A 1 154 ? 6.088 9.986 1.867 1.00 55.88 154 GLY A N 1
ATOM 1233 C CA . GLY A 1 154 ? 4.890 9.750 2.669 1.00 55.88 154 GLY A CA 1
ATOM 1234 C C . GLY A 1 154 ? 5.205 9.114 4.018 1.00 55.88 154 GLY A C 1
ATOM 1235 O O . GLY A 1 154 ? 6.363 9.051 4.440 1.00 55.88 154 GLY A O 1
ATOM 1236 N N . ALA A 1 155 ? 4.155 8.660 4.701 1.00 61.19 155 ALA A N 1
ATOM 1237 C CA . ALA A 1 155 ? 4.262 7.990 5.991 1.00 61.19 155 ALA A CA 1
ATOM 1238 C C . ALA A 1 155 ? 3.905 6.500 5.882 1.00 61.19 155 ALA A C 1
ATOM 1240 O O . ALA A 1 155 ? 3.085 6.094 5.051 1.00 61.19 155 ALA A O 1
ATOM 1241 N N . GLN A 1 156 ? 4.542 5.689 6.723 1.00 67.25 156 GLN A N 1
ATOM 1242 C CA . GLN A 1 156 ? 4.539 4.233 6.629 1.00 67.25 156 GLN A CA 1
ATOM 1243 C C . GLN A 1 156 ? 4.571 3.604 8.027 1.00 67.25 156 GLN A C 1
ATOM 1245 O O . GLN A 1 156 ? 5.364 3.992 8.883 1.00 67.25 156 GLN A O 1
ATOM 1250 N N . VAL A 1 157 ? 3.717 2.611 8.268 1.00 67.12 157 VAL A N 1
ATOM 1251 C CA . VAL A 1 157 ? 3.831 1.706 9.416 1.00 67.12 157 VAL A CA 1
ATOM 1252 C C . VAL A 1 157 ? 4.664 0.505 8.991 1.00 67.12 157 VAL A C 1
ATOM 1254 O O . VAL A 1 157 ? 4.334 -0.153 8.005 1.00 67.12 157 VAL A O 1
ATOM 1257 N N . ASN A 1 158 ? 5.710 0.212 9.761 1.00 71.31 158 ASN A N 1
ATOM 1258 C CA . ASN A 1 158 ? 6.600 -0.930 9.571 1.00 71.31 158 ASN A CA 1
ATOM 1259 C C . ASN A 1 158 ? 6.519 -1.884 10.771 1.00 71.31 158 ASN A C 1
ATOM 1261 O O . ASN A 1 158 ? 6.335 -1.454 11.914 1.00 71.31 158 ASN A O 1
ATOM 1265 N N . ALA A 1 159 ? 6.679 -3.181 10.522 1.00 66.81 159 ALA A N 1
ATOM 1266 C CA . ALA A 1 159 ? 6.505 -4.249 11.503 1.00 66.81 159 ALA A CA 1
ATOM 1267 C C . ALA A 1 159 ? 7.727 -5.180 11.595 1.00 66.81 159 ALA A C 1
ATOM 1269 O O . ALA A 1 159 ? 8.565 -5.245 10.697 1.00 66.81 159 ALA A O 1
ATOM 1270 N N . LYS A 1 160 ? 7.811 -5.935 12.701 1.00 70.44 160 LYS A N 1
ATOM 1271 C CA . LYS A 1 160 ? 8.816 -7.005 12.888 1.00 70.44 160 LYS A CA 1
ATOM 1272 C C . LYS A 1 160 ? 8.471 -8.329 12.202 1.00 70.44 160 LYS A C 1
ATOM 1274 O O . LYS A 1 160 ? 9.349 -9.168 12.040 1.00 70.44 160 LYS A O 1
ATOM 1279 N N . ASN A 1 161 ? 7.210 -8.507 11.814 1.00 70.69 161 ASN A N 1
ATOM 1280 C CA . ASN A 1 161 ? 6.693 -9.698 11.144 1.00 70.69 161 ASN A CA 1
ATOM 1281 C C . ASN A 1 161 ? 5.961 -9.258 9.859 1.00 70.69 161 ASN A C 1
ATOM 1283 O O . ASN A 1 161 ? 5.320 -8.203 9.898 1.00 70.69 161 ASN A O 1
ATOM 1287 N N . PRO A 1 162 ? 6.004 -10.037 8.763 1.00 69.56 162 PRO A N 1
ATOM 1288 C CA . PRO A 1 162 ? 5.216 -9.764 7.561 1.00 69.56 162 PRO A CA 1
ATOM 1289 C C . PRO A 1 162 ? 3.716 -10.034 7.783 1.00 69.56 162 PRO A C 1
ATOM 1291 O O . PRO A 1 162 ? 3.327 -10.734 8.724 1.00 69.56 162 PRO A O 1
ATOM 1294 N N . LEU A 1 163 ? 2.875 -9.495 6.897 1.00 64.69 163 LEU A N 1
ATOM 1295 C CA . LEU A 1 163 ? 1.442 -9.801 6.843 1.00 64.69 163 LEU A CA 1
ATOM 1296 C C . LEU A 1 163 ? 1.188 -11.196 6.228 1.00 64.69 163 LEU A C 1
ATOM 1298 O O . LEU A 1 163 ? 1.932 -11.611 5.338 1.00 64.69 163 LEU A O 1
ATOM 1302 N N . PRO A 1 164 ? 0.150 -11.930 6.676 1.00 69.56 164 PRO A N 1
ATOM 1303 C CA . PRO A 1 164 ? -0.151 -13.273 6.182 1.00 69.56 164 PRO A CA 1
ATOM 1304 C C . PRO A 1 164 ? -0.886 -13.261 4.824 1.00 69.56 164 PRO A C 1
ATOM 1306 O O . PRO A 1 164 ? -1.704 -12.367 4.592 1.00 69.56 164 PRO A O 1
ATOM 1309 N N . PRO A 1 165 ? -0.702 -14.289 3.969 1.00 50.03 165 PRO A N 1
ATOM 1310 C CA . PRO A 1 165 ? -1.452 -14.449 2.722 1.00 50.03 165 PRO A CA 1
ATOM 1311 C C . PRO A 1 165 ? -2.977 -14.497 2.902 1.00 50.03 165 PRO A C 1
ATOM 1313 O O . PRO A 1 165 ? -3.533 -15.092 3.839 1.00 50.03 165 PRO A O 1
ATOM 1316 N N . ILE A 1 166 ? -3.675 -13.8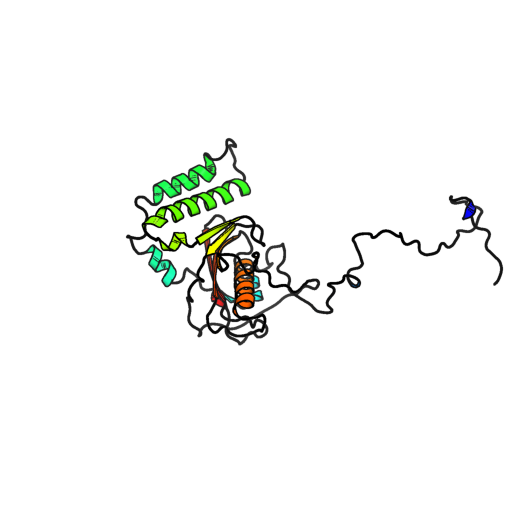82 1.954 1.00 61.31 166 ILE A N 1
ATOM 1317 C CA . ILE A 1 166 ? -5.106 -13.599 2.030 1.00 61.31 166 ILE A CA 1
ATOM 1318 C C . ILE A 1 166 ? -5.897 -14.533 1.118 1.00 61.31 166 ILE A C 1
ATOM 1320 O O . ILE A 1 166 ? -6.802 -15.203 1.620 1.00 61.31 166 ILE A O 1
ATOM 1324 N N . VAL A 1 167 ? -5.526 -14.622 -0.159 1.00 47.41 167 VAL A N 1
ATOM 1325 C CA . VAL A 1 167 ? -6.252 -15.358 -1.212 1.00 47.41 167 VAL A CA 1
ATOM 1326 C C . VAL A 1 167 ? -5.419 -16.563 -1.695 1.00 47.41 167 VAL A C 1
ATOM 1328 O O . VAL A 1 167 ? -4.188 -16.444 -1.737 1.00 47.41 167 VAL A O 1
ATOM 1331 N N . PRO A 1 168 ? -6.039 -17.721 -2.017 1.00 55.00 168 PRO A N 1
ATOM 1332 C CA . PRO A 1 168 ? -5.359 -18.879 -2.610 1.00 55.00 168 PRO A CA 1
ATOM 1333 C C . PRO A 1 168 ? -4.991 -18.657 -4.101 1.00 55.00 168 PRO A C 1
ATOM 1335 O O . PRO A 1 168 ? -5.027 -17.531 -4.595 1.00 55.00 168 PRO A O 1
ATOM 1338 N N . ARG A 1 169 ? -4.505 -19.696 -4.796 1.00 43.69 169 ARG A N 1
ATOM 1339 C CA . ARG A 1 169 ? -3.711 -19.562 -6.040 1.00 43.69 169 ARG A CA 1
ATOM 1340 C C . ARG A 1 169 ? -4.514 -19.503 -7.354 1.00 43.69 169 ARG A C 1
ATOM 1342 O O . ARG A 1 169 ? -3.906 -19.284 -8.394 1.00 43.69 169 ARG A O 1
ATOM 1349 N N . GLU A 1 170 ? -5.826 -19.717 -7.350 1.00 46.38 170 GLU A N 1
ATOM 1350 C CA . GLU A 1 170 ? -6.568 -20.188 -8.535 1.00 46.38 170 GLU A CA 1
ATOM 1351 C C . GLU A 1 170 ? -7.056 -19.121 -9.556 1.00 46.38 170 GLU A C 1
ATOM 1353 O O . GLU A 1 170 ? -7.693 -19.498 -10.535 1.00 46.38 170 GLU A O 1
ATOM 1358 N N . GLU A 1 171 ? -6.843 -17.809 -9.363 1.00 49.16 171 GLU A N 1
ATOM 1359 C CA . GLU A 1 171 ? -7.853 -16.815 -9.811 1.00 49.16 171 GLU A CA 1
ATOM 1360 C C . GLU A 1 171 ? -7.470 -15.720 -10.861 1.00 49.16 171 GLU A C 1
ATOM 1362 O O . GLU A 1 171 ? -8.141 -14.681 -10.889 1.00 49.16 171 GLU A O 1
ATOM 1367 N N . VAL A 1 172 ? -6.419 -15.856 -11.697 1.00 39.88 172 VAL A N 1
ATOM 1368 C CA . VAL A 1 172 ? -5.702 -14.670 -12.265 1.00 39.88 172 VAL A CA 1
ATOM 1369 C C . VAL A 1 172 ? -4.962 -14.798 -13.640 1.00 39.88 172 VAL A C 1
ATOM 1371 O O . VAL A 1 172 ? -3.935 -15.464 -13.671 1.00 39.88 172 VAL A O 1
ATOM 1374 N N . GLU A 1 173 ? -5.361 -14.045 -14.705 1.00 32.41 173 GLU A N 1
ATOM 1375 C CA . GLU A 1 173 ? -4.728 -13.955 -16.079 1.00 32.41 173 GLU A CA 1
ATOM 1376 C C . GLU A 1 173 ? -4.929 -12.562 -16.822 1.00 32.41 173 GLU A C 1
ATOM 1378 O O . GLU A 1 173 ? -5.774 -11.789 -16.368 1.00 32.41 173 GLU A O 1
ATOM 1383 N N . ALA A 1 174 ? -4.132 -12.199 -17.878 1.00 34.12 174 ALA A N 1
ATOM 1384 C CA . ALA A 1 174 ? -4.207 -11.117 -18.961 1.00 34.12 174 ALA A CA 1
ATOM 1385 C C . ALA A 1 174 ? -4.541 -9.596 -18.653 1.00 34.12 174 ALA A C 1
ATOM 1387 O O . ALA A 1 174 ? -5.313 -9.361 -17.726 1.00 34.12 174 ALA A O 1
ATOM 1388 N N . THR A 1 175 ? -4.157 -8.448 -19.290 1.00 37.22 175 THR A N 1
ATOM 1389 C CA . THR A 1 175 ? -3.237 -7.833 -20.344 1.00 37.22 175 THR A CA 1
ATOM 1390 C C . THR A 1 175 ? -3.462 -6.269 -20.285 1.00 37.22 175 THR A C 1
ATOM 1392 O O . THR A 1 175 ? -4.495 -5.914 -19.715 1.00 37.22 175 THR A O 1
ATOM 1395 N N . GLU A 1 176 ? -2.770 -5.213 -20.795 1.00 35.06 176 GLU A N 1
ATOM 1396 C CA . GLU A 1 176 ? -1.518 -4.765 -21.517 1.00 35.06 176 GLU A CA 1
ATOM 1397 C C . GLU A 1 176 ? -1.406 -3.188 -21.287 1.00 35.06 176 GLU A C 1
ATOM 1399 O O . GLU A 1 176 ? -2.386 -2.642 -20.777 1.00 35.06 176 GLU A O 1
ATOM 1404 N N . ASN A 1 177 ? -0.442 -2.274 -21.601 1.00 31.14 177 ASN A N 1
ATOM 1405 C CA . ASN A 1 177 ? 0.987 -2.133 -22.040 1.00 31.14 177 ASN A CA 1
ATOM 1406 C C . ASN A 1 177 ? 1.502 -0.646 -21.738 1.00 31.14 177 ASN A C 1
ATOM 1408 O O . ASN A 1 177 ? 0.644 0.157 -21.359 1.00 31.14 177 ASN A O 1
ATOM 1412 N N . HIS A 1 178 ? 2.802 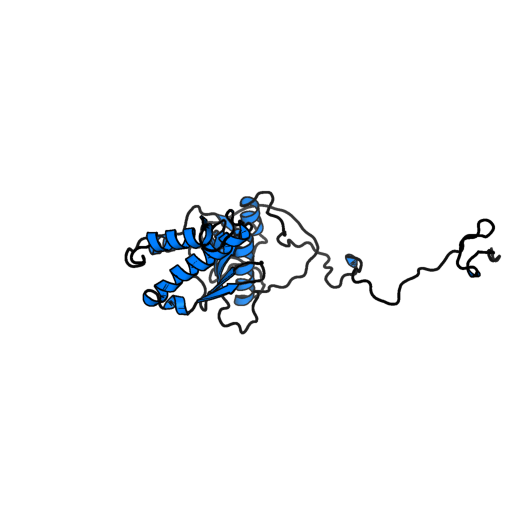-0.243 -21.913 1.00 31.53 178 HIS A N 1
ATOM 1413 C CA . HIS A 1 178 ? 3.431 1.126 -22.189 1.00 31.53 178 HIS A CA 1
ATOM 1414 C C . HIS A 1 178 ? 4.823 1.477 -21.518 1.00 31.53 178 HIS A C 1
ATOM 1416 O O . HIS A 1 178 ? 5.158 0.948 -20.464 1.00 31.53 178 HIS A O 1
ATOM 1422 N N . GLU A 1 179 ? 5.603 2.434 -22.098 1.00 35.06 179 GLU A N 1
ATOM 1423 C CA . GLU A 1 179 ? 7.109 2.495 -22.163 1.00 35.06 179 GLU A CA 1
ATOM 1424 C C . GLU A 1 179 ? 7.916 3.677 -21.489 1.00 35.06 179 GLU A C 1
ATOM 1426 O O . GLU A 1 179 ? 7.383 4.776 -21.328 1.00 35.06 179 GLU A O 1
ATOM 1431 N N . CYS A 1 180 ? 9.234 3.504 -21.168 1.00 36.38 180 CYS A N 1
ATOM 1432 C CA . CYS A 1 180 ? 10.240 4.572 -20.818 1.00 36.38 180 CYS A CA 1
ATOM 1433 C C . CYS A 1 180 ? 11.750 4.123 -20.881 1.00 36.38 180 CYS A C 1
ATOM 1435 O O . CYS A 1 180 ? 12.014 2.931 -20.961 1.00 36.38 180 CYS A O 1
ATOM 1437 N N . ASN A 1 181 ? 12.755 5.035 -20.854 1.00 36.53 181 ASN A N 1
ATOM 1438 C CA . ASN A 1 181 ? 14.105 4.795 -21.450 1.00 36.53 181 ASN A CA 1
ATOM 1439 C C . ASN A 1 181 ? 15.415 5.230 -20.701 1.00 36.53 181 ASN A C 1
ATOM 1441 O O . ASN A 1 181 ? 16.480 5.147 -21.305 1.00 36.53 181 ASN A O 1
ATOM 1445 N N . VAL A 1 182 ? 15.418 5.726 -19.448 1.00 43.78 182 VAL A N 1
ATOM 1446 C CA . VAL A 1 182 ? 16.673 6.069 -18.701 1.00 43.78 182 VAL A CA 1
ATOM 1447 C C . VAL A 1 182 ? 16.524 5.756 -17.209 1.00 43.78 182 VAL A C 1
ATOM 1449 O O . VAL A 1 182 ? 15.553 6.199 -16.603 1.00 43.78 182 VAL A O 1
ATOM 1452 N N . TYR A 1 183 ? 17.457 4.996 -16.621 1.00 48.66 183 TYR A N 1
ATOM 1453 C CA . TYR A 1 183 ? 17.297 4.385 -15.293 1.00 48.66 183 TYR A CA 1
ATOM 1454 C C . TYR A 1 183 ? 18.616 3.845 -14.706 1.00 48.66 183 TYR A C 1
ATOM 1456 O O . TYR A 1 183 ? 19.597 3.669 -15.424 1.00 48.66 183 TYR A O 1
ATOM 1464 N N . ASP A 1 184 ? 18.593 3.513 -13.414 1.00 44.28 184 ASP A N 1
ATOM 1465 C CA . ASP A 1 184 ? 19.502 2.548 -12.783 1.00 44.28 184 ASP A CA 1
ATOM 1466 C C . ASP A 1 184 ? 18.664 1.418 -12.159 1.00 44.28 184 ASP A C 1
ATOM 1468 O O . ASP A 1 184 ? 17.485 1.625 -11.862 1.00 44.28 184 ASP A O 1
ATOM 1472 N N . VAL A 1 185 ? 19.235 0.223 -11.997 1.00 54.47 185 VAL A N 1
ATOM 1473 C CA . VAL A 1 185 ? 18.523 -0.960 -11.479 1.00 54.47 185 VAL A CA 1
ATOM 1474 C C . VAL A 1 185 ? 19.019 -1.265 -10.071 1.00 54.47 185 VAL A C 1
ATOM 1476 O O . VAL A 1 185 ? 20.026 -1.948 -9.898 1.00 54.47 185 VAL A O 1
ATOM 1479 N N . ASN A 1 186 ? 18.305 -0.746 -9.073 1.00 47.50 186 ASN A N 1
ATOM 1480 C CA . ASN A 1 186 ? 18.608 -0.955 -7.662 1.00 47.50 186 ASN A CA 1
ATOM 1481 C C . ASN A 1 186 ? 17.314 -1.122 -6.849 1.00 47.50 186 ASN A C 1
ATOM 1483 O O . ASN A 1 186 ? 16.504 -0.195 -6.779 1.00 47.50 186 ASN A O 1
ATOM 1487 N N . ASP A 1 187 ? 17.142 -2.286 -6.222 1.00 52.97 187 ASP A N 1
ATOM 1488 C CA . ASP A 1 187 ? 15.987 -2.607 -5.379 1.00 52.97 187 ASP A CA 1
ATOM 1489 C C . ASP A 1 187 ? 16.235 -2.135 -3.935 1.00 52.97 187 ASP A C 1
ATOM 1491 O O . ASP A 1 187 ? 16.752 -2.875 -3.098 1.00 52.97 187 ASP A O 1
ATOM 1495 N N . ASP A 1 188 ? 15.883 -0.881 -3.641 1.00 53.41 188 ASP A N 1
ATOM 1496 C CA . ASP A 1 188 ? 16.019 -0.293 -2.302 1.00 53.41 188 ASP A CA 1
ATOM 1497 C C . ASP A 1 188 ? 14.705 -0.391 -1.501 1.00 53.41 188 ASP A C 1
ATOM 1499 O O . ASP A 1 188 ? 13.644 0.054 -1.942 1.00 53.41 188 ASP A O 1
ATOM 1503 N N . THR A 1 189 ? 14.779 -0.946 -0.287 1.00 55.25 189 THR A N 1
ATOM 1504 C CA . THR A 1 189 ? 13.646 -1.017 0.659 1.00 55.25 189 THR A CA 1
ATOM 1505 C C . THR A 1 189 ? 13.436 0.283 1.448 1.00 55.25 189 THR A C 1
ATOM 1507 O O . THR A 1 189 ? 12.426 0.439 2.136 1.00 55.25 189 THR A O 1
ATOM 1510 N N . GLY A 1 190 ? 14.383 1.223 1.370 1.00 57.88 190 GLY A N 1
ATOM 1511 C CA . GLY A 1 190 ? 14.408 2.490 2.105 1.00 57.88 190 GLY A CA 1
ATOM 1512 C C . GLY A 1 190 ? 15.068 2.394 3.477 1.00 57.88 190 GLY A C 1
ATOM 1513 O O . GLY A 1 190 ? 15.108 3.383 4.211 1.00 57.88 190 GLY A O 1
ATOM 1514 N N . PHE A 1 191 ? 15.578 1.214 3.835 1.00 60.28 191 PHE A N 1
ATOM 1515 C CA . PHE A 1 191 ? 16.188 0.922 5.124 1.00 60.28 191 PHE A CA 1
ATOM 1516 C C . PHE A 1 191 ? 17.437 0.054 4.938 1.00 60.28 191 PHE A C 1
ATOM 1518 O O . PHE A 1 191 ? 17.496 -0.809 4.067 1.00 60.28 191 PHE A O 1
ATOM 1525 N N . LEU A 1 192 ? 18.440 0.265 5.794 1.00 66.06 192 LEU A N 1
ATOM 1526 C CA . LEU A 1 192 ? 19.622 -0.598 5.839 1.00 66.06 192 LEU A CA 1
ATOM 1527 C C . LEU A 1 192 ? 19.239 -2.008 6.315 1.00 66.06 192 LEU A C 1
ATOM 1529 O O . LEU A 1 192 ? 18.365 -2.160 7.167 1.00 66.06 192 LEU A O 1
ATOM 1533 N N . GLU A 1 193 ? 19.969 -3.019 5.841 1.00 53.72 193 GLU A N 1
ATOM 1534 C CA . GLU A 1 193 ? 19.785 -4.456 6.132 1.00 53.72 193 GLU A CA 1
ATOM 1535 C C . GLU A 1 193 ? 19.654 -4.800 7.636 1.00 53.72 193 GLU A C 1
ATOM 1537 O O . GLU A 1 193 ? 19.009 -5.774 8.013 1.00 53.72 193 GLU A O 1
ATOM 1542 N N . SER A 1 194 ? 20.218 -3.970 8.520 1.00 70.25 194 SER A N 1
ATOM 1543 C CA . SER A 1 194 ? 20.157 -4.116 9.981 1.00 70.25 194 SER A CA 1
ATOM 1544 C C . SER A 1 194 ? 18.925 -3.480 10.655 1.00 70.25 194 SER A C 1
ATOM 1546 O O . SER A 1 194 ? 18.850 -3.436 11.888 1.00 70.25 194 SER A O 1
ATOM 1548 N N . TYR A 1 195 ? 17.957 -2.957 9.896 1.00 64.06 195 TYR A N 1
ATOM 1549 C CA . TYR A 1 195 ? 16.811 -2.230 10.446 1.00 64.06 195 TYR A CA 1
ATOM 1550 C C . TYR A 1 195 ? 15.804 -3.144 11.166 1.00 64.06 195 TYR A C 1
ATOM 1552 O O . TYR A 1 195 ? 15.321 -4.141 10.638 1.00 64.06 195 TYR A O 1
ATOM 1560 N N . LEU A 1 196 ? 15.428 -2.764 12.392 1.00 62.81 196 LEU A N 1
ATOM 1561 C CA . LEU A 1 196 ? 14.660 -3.607 13.324 1.00 62.81 196 LEU A CA 1
ATOM 1562 C C . LEU A 1 196 ? 13.171 -3.814 12.975 1.00 62.81 196 LEU A C 1
ATOM 1564 O O . LEU A 1 196 ? 12.482 -4.518 13.718 1.00 62.81 196 LEU A O 1
ATOM 1568 N N . TYR A 1 197 ? 12.672 -3.185 11.907 1.00 63.12 197 TYR A N 1
ATOM 1569 C CA . TYR A 1 197 ? 11.289 -3.280 11.422 1.00 63.12 197 TYR A CA 1
ATOM 1570 C C . TYR A 1 197 ? 11.283 -3.288 9.877 1.00 63.12 197 TYR A C 1
ATOM 1572 O O . TYR A 1 197 ? 10.870 -2.302 9.270 1.00 63.12 197 TYR A O 1
ATOM 1580 N N . PRO A 1 198 ? 11.802 -4.339 9.216 1.00 65.88 198 PRO A N 1
ATOM 1581 C CA . PRO A 1 198 ? 12.071 -4.315 7.776 1.00 65.88 198 PRO A CA 1
ATOM 1582 C C . PRO A 1 198 ? 10.821 -4.500 6.900 1.00 65.88 198 PRO A C 1
ATOM 1584 O O . PRO A 1 198 ? 10.918 -4.391 5.684 1.00 65.88 198 PRO A O 1
ATOM 1587 N N . TYR A 1 199 ? 9.654 -4.802 7.484 1.00 63.50 199 TYR A N 1
ATOM 1588 C CA . TYR A 1 199 ? 8.460 -5.180 6.725 1.00 63.50 199 TYR A CA 1
ATOM 1589 C C . TYR A 1 199 ? 7.422 -4.046 6.658 1.00 63.50 199 TYR A C 1
ATOM 1591 O O . TYR A 1 199 ? 6.863 -3.686 7.703 1.00 63.50 199 TYR A O 1
ATOM 1599 N N . PRO A 1 200 ? 7.113 -3.512 5.458 1.00 63.78 200 PRO A N 1
ATOM 1600 C CA . PRO A 1 200 ? 5.973 -2.631 5.222 1.00 63.78 200 PRO A CA 1
ATOM 1601 C C . PRO A 1 200 ? 4.656 -3.262 5.686 1.00 63.78 200 PRO A C 1
ATOM 1603 O O . PRO A 1 200 ? 4.251 -4.309 5.192 1.00 63.78 200 PRO A O 1
ATOM 1606 N N . HIS A 1 201 ? 3.967 -2.608 6.619 1.00 65.81 201 HIS A N 1
ATOM 1607 C CA . HIS A 1 201 ? 2.637 -3.023 7.066 1.00 65.81 201 HIS A CA 1
ATOM 1608 C C . HIS A 1 201 ? 1.546 -2.198 6.376 1.00 65.81 201 HIS A C 1
ATOM 1610 O O . HIS A 1 201 ? 0.646 -2.764 5.762 1.00 65.81 201 HIS A O 1
ATOM 1616 N N . THR A 1 202 ? 1.628 -0.864 6.459 1.00 67.56 202 THR A N 1
ATOM 1617 C CA . THR A 1 202 ? 0.612 0.045 5.897 1.00 67.56 202 THR A CA 1
ATOM 1618 C C . THR A 1 202 ? 1.241 1.352 5.410 1.00 67.56 202 THR A C 1
ATOM 1620 O O . THR A 1 202 ? 1.985 1.988 6.155 1.00 67.56 202 THR A O 1
ATOM 1623 N N . GLN A 1 203 ? 0.929 1.790 4.188 1.00 63.44 203 GLN A N 1
ATOM 1624 C CA . GLN A 1 203 ? 1.370 3.079 3.627 1.00 63.44 203 GLN A CA 1
ATOM 1625 C C . GLN A 1 203 ? 0.228 4.094 3.504 1.00 63.44 203 GLN A C 1
ATOM 1627 O O . GLN A 1 203 ? -0.906 3.711 3.242 1.00 63.44 203 GLN A O 1
ATOM 1632 N N . TYR A 1 204 ? 0.523 5.391 3.631 1.00 52.09 204 TYR A N 1
ATOM 1633 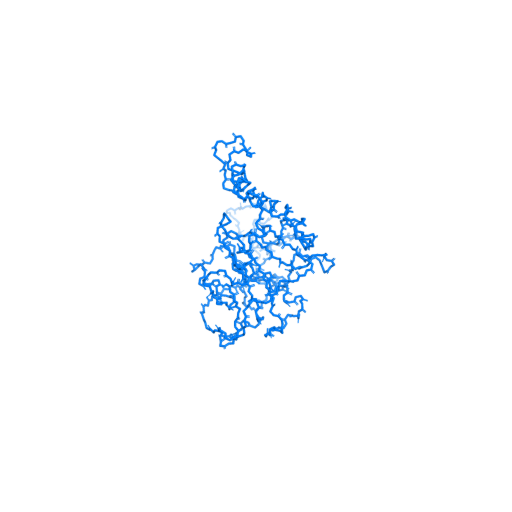C CA . TYR A 1 204 ? -0.470 6.470 3.515 1.00 52.09 204 TYR A CA 1
ATOM 1634 C C . TYR A 1 204 ? -0.141 7.372 2.315 1.00 52.09 204 TYR A C 1
ATOM 1636 O O . TYR A 1 204 ? 0.629 8.326 2.440 1.00 52.09 204 TYR A O 1
ATOM 1644 N N . LEU A 1 205 ? -0.678 7.051 1.128 1.00 58.00 205 LEU A N 1
ATOM 1645 C CA . LEU A 1 205 ? -0.247 7.633 -0.155 1.00 58.00 205 LEU A CA 1
ATOM 1646 C C . LEU A 1 205 ? -1.410 8.000 -1.088 1.00 58.00 205 LEU A C 1
ATOM 1648 O O . LEU A 1 205 ? -2.392 7.283 -1.241 1.00 58.00 205 LEU A O 1
ATOM 1652 N N . TRP A 1 206 ? -1.286 9.158 -1.739 1.00 49.81 206 TRP A N 1
ATOM 1653 C CA . TRP A 1 206 ? -2.460 9.950 -2.128 1.00 49.81 206 TRP A CA 1
ATOM 1654 C C . TRP A 1 206 ? -2.981 9.795 -3.563 1.00 49.81 206 TRP A C 1
ATOM 1656 O O . TRP A 1 206 ? -4.138 10.128 -3.803 1.00 49.81 206 TRP A O 1
ATOM 1666 N N . ALA A 1 207 ? -2.166 9.312 -4.506 1.00 48.12 207 ALA A N 1
ATOM 1667 C CA . ALA A 1 207 ? -2.552 9.225 -5.926 1.00 48.12 207 ALA A CA 1
ATOM 1668 C C . ALA A 1 207 ? -2.016 7.994 -6.686 1.00 48.12 207 ALA A C 1
ATOM 1670 O O . ALA A 1 207 ? -2.404 7.766 -7.827 1.00 48.12 207 ALA A O 1
ATOM 1671 N N . LYS A 1 208 ? -1.115 7.207 -6.081 1.00 69.31 208 LYS A N 1
ATOM 1672 C CA . LYS A 1 208 ? -0.430 6.064 -6.725 1.00 69.31 208 LYS A CA 1
ATOM 1673 C C . LYS A 1 208 ? -0.462 4.799 -5.870 1.00 69.31 208 LYS A C 1
ATOM 1675 O O . LYS A 1 208 ? 0.406 3.947 -5.996 1.00 69.31 208 LYS A O 1
ATOM 1680 N N . MET A 1 209 ? -1.457 4.705 -4.991 1.00 77.38 209 MET A N 1
ATOM 1681 C CA . MET A 1 209 ? -1.580 3.707 -3.925 1.00 77.38 209 MET A CA 1
ATOM 1682 C C . MET A 1 209 ? -1.217 2.276 -4.376 1.00 77.38 209 MET A C 1
ATOM 1684 O O . MET A 1 209 ? -0.422 1.624 -3.709 1.00 77.38 209 MET A O 1
ATOM 1688 N N . ILE A 1 210 ? -1.708 1.844 -5.547 1.00 75.69 210 ILE A N 1
ATOM 1689 C CA . ILE A 1 210 ? -1.435 0.527 -6.151 1.00 75.69 210 ILE A CA 1
ATOM 1690 C C . ILE A 1 210 ? 0.031 0.381 -6.609 1.00 75.69 210 ILE A C 1
ATOM 1692 O O . ILE A 1 210 ? 0.692 -0.581 -6.231 1.00 75.69 210 ILE A O 1
ATOM 1696 N N . LEU A 1 211 ? 0.574 1.345 -7.366 1.00 76.88 211 LEU A N 1
ATOM 1697 C CA . LEU A 1 211 ? 1.974 1.328 -7.830 1.00 76.88 211 LEU A CA 1
ATOM 1698 C C . LEU A 1 211 ? 2.975 1.412 -6.663 1.00 76.88 211 LEU A C 1
ATOM 1700 O O . LEU A 1 211 ? 3.996 0.731 -6.668 1.00 76.88 211 LEU A O 1
ATOM 1704 N N . SER A 1 212 ? 2.684 2.226 -5.643 1.00 77.12 212 SER A N 1
ATOM 1705 C CA . SER A 1 212 ? 3.553 2.382 -4.470 1.00 77.12 212 SER A CA 1
ATOM 1706 C C . SER A 1 212 ? 3.534 1.154 -3.560 1.00 77.12 212 SER A C 1
ATOM 1708 O O . SER A 1 212 ? 4.603 0.702 -3.147 1.00 77.12 212 SER A O 1
ATOM 1710 N N . ALA A 1 213 ? 2.353 0.577 -3.302 1.00 83.75 213 ALA A N 1
ATOM 1711 C CA . ALA A 1 213 ? 2.230 -0.687 -2.579 1.00 83.75 213 ALA A CA 1
ATOM 1712 C C . ALA A 1 213 ? 2.986 -1.808 -3.308 1.00 83.75 213 ALA A C 1
ATOM 1714 O O . ALA A 1 213 ? 3.779 -2.513 -2.686 1.00 83.75 213 ALA A O 1
ATOM 1715 N N . PHE A 1 214 ? 2.814 -1.904 -4.631 1.00 84.38 214 PHE A N 1
ATOM 1716 C CA . PHE A 1 214 ? 3.508 -2.879 -5.468 1.00 84.38 214 PHE A CA 1
ATOM 1717 C C . PHE A 1 214 ? 5.034 -2.741 -5.411 1.00 84.38 214 PHE A C 1
ATOM 1719 O O . PHE A 1 214 ? 5.716 -3.711 -5.101 1.00 84.38 214 PHE A O 1
ATOM 1726 N N . GLY A 1 215 ? 5.582 -1.538 -5.616 1.00 78.38 215 GLY A N 1
ATOM 1727 C CA . GLY A 1 215 ? 7.034 -1.326 -5.559 1.00 78.38 215 GLY A CA 1
ATOM 1728 C C . GLY A 1 215 ? 7.650 -1.697 -4.204 1.00 78.38 215 GLY A C 1
ATOM 1729 O O . GLY A 1 215 ? 8.737 -2.262 -4.155 1.00 78.38 215 GLY A O 1
ATOM 1730 N N . ASN A 1 216 ? 6.937 -1.454 -3.099 1.00 79.81 216 ASN A N 1
ATOM 1731 C CA . ASN A 1 216 ? 7.423 -1.801 -1.759 1.00 79.81 216 ASN A CA 1
ATOM 1732 C C . ASN A 1 216 ? 7.361 -3.307 -1.477 1.00 79.81 216 ASN A C 1
ATOM 1734 O O . ASN A 1 216 ? 8.291 -3.853 -0.887 1.00 79.81 216 ASN A O 1
ATOM 1738 N N . VAL A 1 217 ? 6.290 -3.987 -1.897 1.00 83.56 217 VAL A N 1
ATOM 1739 C CA . VAL A 1 217 ? 6.177 -5.441 -1.717 1.00 83.56 217 VAL A CA 1
ATOM 1740 C C . VAL A 1 217 ? 7.111 -6.205 -2.667 1.00 83.56 217 VAL A C 1
ATOM 1742 O O . VAL A 1 217 ? 7.631 -7.253 -2.291 1.00 83.56 217 VAL A O 1
ATOM 1745 N N . LEU A 1 218 ? 7.397 -5.652 -3.853 1.00 82.31 218 LEU A N 1
ATOM 1746 C CA . LEU A 1 218 ? 8.391 -6.171 -4.792 1.00 82.31 218 LEU A CA 1
ATOM 1747 C C . LEU A 1 218 ? 9.813 -6.028 -4.237 1.00 82.31 218 LEU A C 1
ATOM 1749 O O . LEU A 1 218 ? 10.520 -7.027 -4.171 1.00 82.31 218 LEU A O 1
ATOM 1753 N N . ALA A 1 219 ? 10.207 -4.849 -3.741 1.00 77.19 219 ALA A N 1
ATOM 1754 C CA . ALA A 1 219 ? 11.510 -4.663 -3.091 1.00 77.19 219 ALA A CA 1
ATOM 1755 C C . ALA A 1 219 ? 11.686 -5.594 -1.871 1.00 77.19 219 ALA A C 1
ATOM 1757 O O . ALA A 1 219 ? 12.748 -6.187 -1.680 1.00 77.19 219 ALA A O 1
ATOM 1758 N N . GLN A 1 220 ? 10.623 -5.800 -1.083 1.00 80.94 220 GLN A N 1
ATOM 1759 C CA . GLN A 1 220 ? 10.606 -6.786 0.002 1.00 80.94 220 GLN A CA 1
ATOM 1760 C C . GLN A 1 220 ? 10.770 -8.231 -0.512 1.00 80.94 220 GLN A C 1
ATOM 1762 O O . GLN A 1 220 ? 11.442 -9.031 0.137 1.00 80.94 220 GLN A O 1
ATOM 1767 N N . ALA A 1 221 ? 10.188 -8.582 -1.661 1.00 82.81 221 ALA A N 1
ATOM 1768 C CA . ALA A 1 221 ? 10.347 -9.902 -2.267 1.00 82.81 221 ALA A CA 1
ATOM 1769 C C . ALA A 1 221 ? 11.752 -10.115 -2.857 1.00 82.81 221 ALA A C 1
ATOM 1771 O O . ALA A 1 221 ? 12.329 -11.175 -2.623 1.00 82.81 221 ALA A O 1
ATOM 1772 N N . CYS A 1 222 ? 12.344 -9.115 -3.522 1.00 80.81 222 CYS A N 1
ATOM 1773 C CA . CYS A 1 222 ? 13.748 -9.152 -3.947 1.00 80.81 222 CYS A CA 1
ATOM 1774 C C . CYS A 1 222 ? 14.682 -9.348 -2.741 1.00 80.81 222 CYS A C 1
ATOM 1776 O O . CYS A 1 222 ? 15.563 -10.203 -2.781 1.00 80.81 222 CYS A O 1
ATOM 1778 N N . PHE A 1 223 ? 14.443 -8.642 -1.630 1.00 78.81 223 PHE A N 1
ATOM 1779 C CA . PHE A 1 223 ? 15.215 -8.810 -0.394 1.00 78.81 223 PHE A CA 1
ATOM 1780 C C . PHE A 1 223 ? 15.067 -10.209 0.238 1.00 78.81 223 PHE A C 1
ATOM 1782 O O . PHE A 1 223 ? 16.046 -10.774 0.719 1.00 78.81 223 PHE A O 1
ATOM 1789 N N . LEU A 1 224 ? 13.858 -10.785 0.245 1.00 81.75 224 LEU A N 1
ATOM 1790 C CA . LEU A 1 224 ? 13.589 -12.087 0.875 1.00 81.75 224 LEU A CA 1
ATOM 1791 C C . LEU A 1 224 ? 13.961 -13.302 0.012 1.00 81.75 224 LEU A C 1
ATOM 1793 O O . LEU A 1 224 ? 14.297 -14.351 0.563 1.00 81.75 224 LEU A O 1
ATOM 1797 N N . TYR A 1 225 ? 13.870 -13.189 -1.315 1.00 82.88 225 TYR A N 1
ATOM 1798 C CA . TYR A 1 225 ? 13.974 -14.322 -2.242 1.00 82.88 225 TYR A CA 1
ATOM 1799 C C . TYR A 1 225 ? 15.045 -14.149 -3.327 1.00 82.88 225 TYR A C 1
ATOM 1801 O O . TYR A 1 225 ? 15.269 -15.086 -4.098 1.00 82.88 225 TYR A O 1
ATOM 1809 N N . GLY A 1 226 ? 15.715 -12.998 -3.400 1.00 80.56 226 GLY A N 1
ATOM 1810 C CA . GLY A 1 226 ? 16.610 -12.631 -4.497 1.00 80.56 226 GLY A CA 1
ATOM 1811 C C . GLY A 1 226 ? 15.858 -12.184 -5.755 1.00 80.56 226 GLY A C 1
ATOM 1812 O O . GLY A 1 226 ? 14.670 -12.460 -5.928 1.00 80.56 226 GLY A O 1
ATOM 1813 N N . ASN A 1 227 ? 16.572 -11.506 -6.650 1.00 81.19 227 ASN A N 1
ATOM 1814 C CA . ASN A 1 227 ? 16.003 -10.754 -7.775 1.00 81.19 227 ASN A CA 1
ATOM 1815 C C . ASN A 1 227 ? 15.589 -11.626 -8.985 1.00 81.19 227 ASN A C 1
ATOM 1817 O O . ASN A 1 227 ? 15.250 -11.085 -10.036 1.00 81.19 227 ASN A O 1
ATOM 1821 N N . ASP A 1 228 ? 15.624 -12.960 -8.876 1.00 82.19 228 ASP A N 1
ATOM 1822 C CA . ASP A 1 228 ? 15.182 -13.846 -9.962 1.00 82.19 228 ASP A CA 1
ATOM 1823 C C . ASP A 1 228 ? 13.648 -13.782 -10.133 1.00 82.19 228 ASP A C 1
ATOM 1825 O O . ASP A 1 228 ? 12.925 -13.980 -9.145 1.00 82.19 228 ASP A O 1
ATOM 1829 N N . PRO A 1 229 ? 13.123 -13.586 -11.358 1.00 83.38 229 PRO A N 1
ATOM 1830 C CA . PRO A 1 229 ? 11.691 -13.683 -11.643 1.00 83.38 229 PRO A CA 1
ATOM 1831 C C . PRO A 1 229 ? 11.153 -15.093 -11.353 1.00 83.38 229 PRO A C 1
ATOM 1833 O O . PRO A 1 229 ? 11.645 -16.074 -11.912 1.00 83.38 229 PRO A O 1
ATOM 1836 N N . LYS A 1 230 ? 10.163 -15.208 -10.458 1.00 84.75 230 LYS A N 1
ATOM 1837 C CA . LYS A 1 230 ? 9.537 -16.483 -10.065 1.00 84.75 230 LYS A CA 1
ATOM 1838 C C . LYS A 1 230 ? 8.205 -16.305 -9.338 1.00 84.75 230 LYS A C 1
ATOM 1840 O O . LYS A 1 230 ? 7.963 -15.300 -8.669 1.00 84.75 230 LYS A O 1
ATOM 1845 N N . VAL A 1 231 ? 7.377 -17.348 -9.386 1.00 86.25 231 VAL A N 1
ATOM 1846 C CA . VAL A 1 231 ? 6.238 -17.512 -8.470 1.00 86.25 231 VAL A CA 1
ATOM 1847 C C . VAL A 1 231 ? 6.766 -17.715 -7.048 1.00 86.25 231 VAL A C 1
ATOM 1849 O O . VAL A 1 231 ? 7.655 -18.536 -6.819 1.00 86.25 231 VAL A O 1
ATOM 1852 N N . LEU A 1 232 ? 6.208 -16.989 -6.082 1.00 84.62 232 LEU A N 1
ATOM 1853 C CA . LEU A 1 232 ? 6.650 -17.024 -4.692 1.00 84.62 232 LEU A CA 1
ATOM 1854 C C . LEU A 1 232 ? 6.088 -18.247 -3.950 1.00 84.62 232 LEU A C 1
ATOM 1856 O O . LEU A 1 232 ? 4.916 -18.618 -4.088 1.00 84.62 232 LEU A O 1
ATOM 1860 N N . GLU A 1 233 ? 6.929 -18.868 -3.119 1.00 84.19 233 GLU A N 1
ATOM 1861 C CA . GLU A 1 233 ? 6.520 -19.958 -2.221 1.00 84.19 233 GLU A CA 1
ATOM 1862 C C . GLU A 1 233 ? 5.572 -19.460 -1.123 1.00 84.19 233 GLU A C 1
ATOM 1864 O O . GLU A 1 233 ? 4.613 -20.142 -0.764 1.00 84.19 233 GLU A O 1
ATOM 1869 N N . GLN A 1 234 ? 5.823 -18.249 -0.619 1.00 86.69 234 GLN A N 1
ATOM 1870 C CA . GLN A 1 234 ? 4.991 -17.556 0.359 1.00 86.69 234 GLN A CA 1
ATOM 1871 C C . GLN A 1 234 ? 4.666 -16.164 -0.204 1.00 86.69 234 GLN A C 1
ATOM 1873 O O . GLN A 1 234 ? 5.586 -15.365 -0.381 1.00 86.69 234 GLN A O 1
ATOM 1878 N N . PRO A 1 235 ? 3.392 -15.864 -0.522 1.00 87.19 235 PRO A N 1
ATOM 1879 C CA . PRO A 1 235 ? 2.998 -14.539 -0.981 1.00 87.19 235 PRO A CA 1
ATOM 1880 C C . PRO A 1 235 ? 3.330 -13.453 0.040 1.00 87.19 235 PRO A C 1
ATOM 1882 O O . PRO A 1 235 ? 3.109 -13.627 1.241 1.00 87.19 235 PRO A O 1
ATOM 1885 N N . VAL A 1 236 ? 3.815 -12.314 -0.444 1.00 86.94 236 VAL A N 1
ATOM 1886 C CA . VAL A 1 236 ? 4.137 -11.155 0.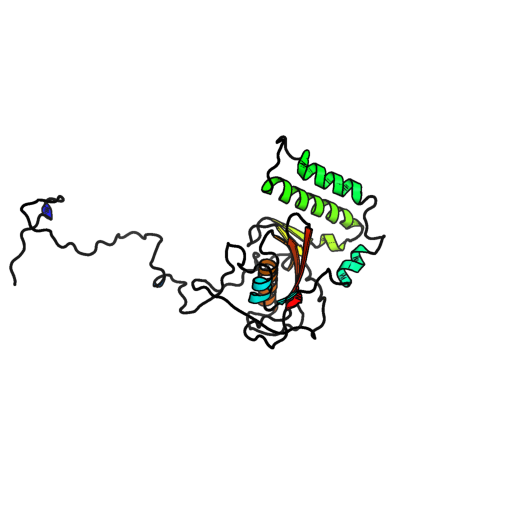394 1.00 86.94 236 VAL A CA 1
ATOM 1887 C C . VAL A 1 236 ? 2.969 -10.172 0.316 1.00 86.94 236 VAL A C 1
ATOM 1889 O O . VAL A 1 236 ? 2.463 -9.889 -0.767 1.00 86.94 236 VAL A O 1
ATOM 1892 N N . VAL A 1 237 ? 2.500 -9.670 1.459 1.00 88.25 237 VAL A N 1
ATOM 1893 C CA . VAL A 1 237 ? 1.301 -8.818 1.548 1.00 88.25 237 VAL A CA 1
ATOM 1894 C C . VAL A 1 237 ? 1.654 -7.462 2.152 1.00 88.25 237 VAL A C 1
ATOM 1896 O O . VAL A 1 237 ? 2.388 -7.396 3.136 1.00 88.25 237 VAL A O 1
ATOM 1899 N N . THR A 1 238 ? 1.087 -6.387 1.601 1.00 86.94 238 THR A N 1
ATOM 1900 C CA . THR A 1 238 ? 1.176 -5.030 2.159 1.00 86.94 238 THR A CA 1
ATOM 1901 C C . THR A 1 238 ? -0.167 -4.303 2.068 1.00 86.94 238 THR A C 1
ATOM 1903 O O . THR A 1 238 ? -0.975 -4.570 1.177 1.00 86.94 238 THR A O 1
ATOM 1906 N N . GLN A 1 239 ? -0.428 -3.374 2.986 1.00 87.31 239 GLN A N 1
ATOM 1907 C CA . GLN A 1 239 ? -1.628 -2.535 2.962 1.00 87.31 239 GLN A CA 1
ATOM 1908 C C . GLN A 1 239 ? -1.291 -1.103 2.550 1.00 87.31 239 GLN A C 1
ATOM 1910 O O . GLN A 1 239 ? -0.190 -0.597 2.776 1.00 87.31 239 GLN A O 1
ATOM 1915 N N . SER A 1 240 ? -2.270 -0.402 1.990 1.00 82.19 240 SER A N 1
ATOM 1916 C CA . SER A 1 240 ? -2.140 1.022 1.697 1.00 82.19 240 SER A CA 1
ATOM 1917 C C . SER A 1 240 ? -3.472 1.742 1.880 1.00 82.19 240 SER A C 1
ATOM 1919 O O . SER A 1 240 ? -4.542 1.149 1.746 1.00 82.19 240 SER A O 1
ATOM 1921 N N . MET A 1 241 ? -3.405 3.020 2.236 1.00 78.12 241 MET A N 1
ATOM 1922 C CA . MET A 1 241 ? -4.548 3.880 2.509 1.00 78.12 241 MET A CA 1
ATOM 1923 C C . MET A 1 241 ? -4.415 5.163 1.687 1.00 78.12 241 MET A C 1
ATOM 1925 O O . MET A 1 241 ? -3.410 5.876 1.768 1.00 78.12 241 MET A O 1
ATOM 1929 N N . GLY A 1 242 ? -5.440 5.456 0.893 1.00 67.50 242 GLY A N 1
ATOM 1930 C CA . GLY A 1 242 ? -5.466 6.543 -0.077 1.00 67.50 242 GLY A CA 1
ATOM 1931 C C . GLY A 1 242 ? -6.590 7.544 0.171 1.00 67.50 242 GLY A C 1
ATOM 1932 O O . GLY A 1 242 ? -7.610 7.235 0.789 1.00 67.50 242 GLY A O 1
ATOM 1933 N N . THR A 1 243 ? -6.383 8.763 -0.339 1.00 54.97 243 THR A N 1
ATOM 1934 C CA . THR A 1 243 ? -7.357 9.875 -0.396 1.00 54.97 243 THR A CA 1
ATOM 1935 C C . THR A 1 243 ? -8.143 10.115 0.900 1.00 54.97 243 THR A C 1
ATOM 1937 O O . THR A 1 243 ? -9.203 9.528 1.119 1.00 54.97 243 THR A O 1
ATOM 1940 N N . HIS A 1 244 ? -7.651 11.020 1.754 1.00 57.78 244 HIS A N 1
ATOM 1941 C CA . HIS A 1 244 ? -8.365 11.487 2.960 1.00 57.78 244 HIS A CA 1
ATOM 1942 C C . HIS A 1 244 ? -8.783 10.372 3.943 1.00 57.78 244 HIS A C 1
ATOM 1944 O O . HIS A 1 244 ? -9.735 10.554 4.697 1.00 57.78 244 HIS A O 1
ATOM 1950 N N . GLY A 1 245 ? -8.109 9.216 3.914 1.00 55.56 245 GLY A N 1
ATOM 1951 C CA . GLY A 1 245 ? -8.450 8.047 4.732 1.00 55.56 245 GLY A CA 1
ATOM 1952 C C . GLY A 1 245 ? -9.725 7.309 4.304 1.00 55.56 245 GLY A C 1
ATOM 1953 O O . GLY A 1 245 ? -10.331 6.631 5.128 1.00 55.56 245 GLY A O 1
ATOM 1954 N N . ARG A 1 246 ? -10.165 7.463 3.047 1.00 61.44 246 ARG A N 1
ATOM 1955 C CA . ARG A 1 246 ? -11.437 6.905 2.544 1.00 61.44 246 ARG A CA 1
ATOM 1956 C C . ARG A 1 246 ? -11.295 5.658 1.680 1.00 61.44 246 ARG A C 1
ATOM 1958 O O . ARG A 1 246 ? -12.275 4.940 1.520 1.00 61.44 246 ARG A O 1
ATOM 1965 N N . VAL A 1 247 ? -10.121 5.424 1.099 1.00 71.00 247 VAL A N 1
ATOM 1966 C CA . VAL A 1 247 ? -9.862 4.264 0.240 1.00 71.00 247 VAL A CA 1
ATOM 1967 C C . VAL A 1 247 ? -8.789 3.406 0.895 1.00 71.00 247 VAL A C 1
ATOM 1969 O O . VAL A 1 247 ? -7.769 3.918 1.354 1.00 71.00 247 VAL A O 1
ATOM 1972 N N . PHE A 1 248 ? -9.033 2.102 0.928 1.00 82.62 248 PHE A N 1
ATOM 1973 C CA . PHE A 1 248 ? -8.126 1.088 1.450 1.00 82.62 248 PHE A CA 1
ATOM 1974 C C . PHE A 1 248 ? -7.717 0.155 0.307 1.00 82.62 248 PHE A C 1
ATOM 1976 O O . PHE A 1 248 ? -8.484 -0.048 -0.632 1.00 82.62 248 PHE A O 1
ATOM 1983 N N . LEU A 1 249 ? -6.513 -0.400 0.397 1.00 85.06 249 LEU A N 1
ATOM 1984 C CA . LEU A 1 249 ? -5.937 -1.363 -0.536 1.00 85.06 249 LEU A CA 1
ATOM 1985 C C . LEU A 1 249 ? -5.220 -2.449 0.262 1.00 85.06 249 LEU A C 1
ATOM 1987 O O . LEU A 1 249 ? -4.514 -2.135 1.227 1.00 85.06 249 LEU A O 1
ATOM 1991 N N . VAL A 1 250 ? -5.344 -3.705 -0.168 1.00 87.94 250 VAL A N 1
ATOM 1992 C CA . VAL A 1 250 ? -4.615 -4.826 0.432 1.00 87.94 250 VAL A CA 1
ATOM 1993 C C . VAL A 1 250 ? -3.977 -5.655 -0.678 1.00 87.94 250 VAL A C 1
ATOM 1995 O O . VAL A 1 250 ? -4.598 -6.550 -1.238 1.00 87.94 250 VAL A O 1
ATOM 1998 N N . LEU A 1 251 ? -2.726 -5.331 -1.006 1.00 87.38 251 LEU A N 1
ATOM 1999 C CA . LEU A 1 251 ? -2.032 -5.886 -2.162 1.00 87.38 251 LEU A CA 1
ATOM 2000 C C . LEU A 1 251 ? -1.224 -7.130 -1.761 1.00 87.38 251 LEU A C 1
ATOM 2002 O O . LEU A 1 251 ? -0.393 -7.076 -0.850 1.00 87.38 251 LEU A O 1
ATOM 2006 N N . GLN A 1 252 ? -1.462 -8.243 -2.455 1.00 89.19 252 GLN A N 1
ATOM 2007 C CA . GLN A 1 252 ? -0.771 -9.524 -2.291 1.00 89.19 252 GLN A CA 1
ATOM 2008 C C . GLN A 1 252 ? 0.073 -9.819 -3.539 1.00 89.19 252 GLN A C 1
ATOM 2010 O O . GLN A 1 252 ? -0.456 -10.060 -4.626 1.00 89.19 252 GLN A O 1
ATOM 2015 N N . LEU A 1 253 ? 1.394 -9.832 -3.363 1.00 87.56 253 LEU A N 1
ATOM 2016 C CA . LEU A 1 253 ? 2.363 -10.255 -4.365 1.00 87.56 253 LEU A CA 1
ATOM 2017 C C . LEU A 1 253 ? 2.500 -11.782 -4.324 1.00 87.56 253 LEU A C 1
ATOM 2019 O O . LEU A 1 253 ? 2.947 -12.348 -3.326 1.00 87.56 253 LEU A O 1
ATOM 2023 N N . ASN A 1 254 ? 2.125 -12.438 -5.418 1.00 86.75 254 ASN A N 1
ATOM 2024 C CA . ASN A 1 254 ? 2.241 -13.882 -5.616 1.00 86.75 254 ASN A CA 1
ATOM 2025 C C . ASN A 1 254 ? 3.408 -14.262 -6.543 1.00 86.75 254 ASN A C 1
ATOM 2027 O O . ASN A 1 254 ? 3.869 -15.402 -6.495 1.00 86.75 254 ASN A O 1
ATOM 2031 N N . THR A 1 255 ? 3.870 -13.345 -7.397 1.00 83.00 255 THR A N 1
ATOM 2032 C CA . THR A 1 255 ? 4.957 -13.585 -8.355 1.00 83.00 255 THR A CA 1
ATOM 2033 C C . THR A 1 255 ? 5.819 -12.338 -8.547 1.00 83.00 255 THR A C 1
ATOM 2035 O O . THR A 1 255 ? 5.306 -11.218 -8.563 1.00 83.00 255 THR A O 1
ATOM 2038 N N . THR A 1 256 ? 7.125 -12.538 -8.730 1.00 85.25 256 THR A N 1
ATOM 2039 C CA . THR A 1 256 ? 8.044 -11.536 -9.295 1.00 85.25 256 THR A CA 1
ATOM 2040 C C . THR A 1 256 ? 8.202 -11.689 -10.811 1.00 85.25 256 THR A C 1
ATOM 2042 O O . THR A 1 256 ? 8.804 -10.828 -11.446 1.00 85.25 256 THR A O 1
ATOM 2045 N N . ASP A 1 257 ? 7.639 -12.744 -11.418 1.00 83.88 257 ASP A N 1
ATOM 2046 C CA . ASP A 1 257 ? 7.573 -12.878 -12.875 1.00 83.88 257 ASP A CA 1
ATOM 2047 C C . ASP A 1 257 ? 6.383 -12.099 -13.456 1.00 83.88 257 ASP A C 1
ATOM 2049 O O . ASP A 1 257 ? 5.218 -12.516 -13.393 1.00 83.88 257 ASP A O 1
ATOM 2053 N N . LEU A 1 25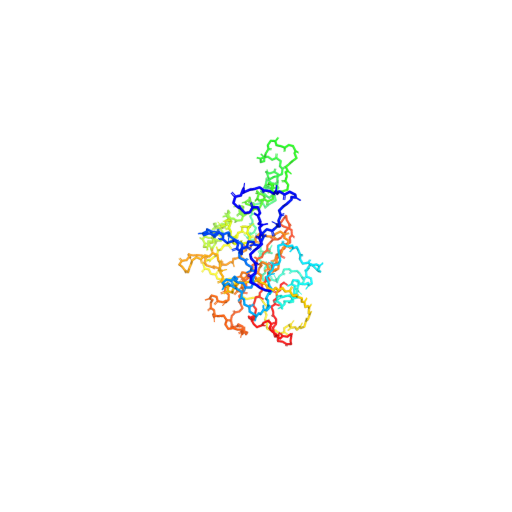8 ? 6.724 -10.945 -14.028 1.00 79.50 258 LEU A N 1
ATOM 2054 C CA . LEU A 1 258 ? 5.832 -10.012 -14.710 1.00 79.50 258 LEU A CA 1
ATOM 2055 C C . LEU A 1 258 ? 5.929 -10.115 -16.245 1.00 79.50 258 LEU A C 1
ATOM 2057 O O . LEU A 1 258 ? 5.257 -9.354 -16.933 1.00 79.50 258 LEU A O 1
ATOM 2061 N N . ALA A 1 259 ? 6.776 -10.997 -16.791 1.00 71.25 259 ALA A N 1
ATOM 2062 C CA . ALA A 1 259 ? 7.109 -11.013 -18.218 1.00 71.25 259 ALA A CA 1
ATOM 2063 C C . ALA A 1 259 ? 6.038 -11.686 -19.095 1.00 71.25 259 ALA A C 1
ATOM 2065 O O . ALA A 1 259 ? 5.953 -11.388 -20.287 1.00 71.25 259 ALA A O 1
ATOM 2066 N N . PHE A 1 260 ? 5.219 -12.567 -18.511 1.00 60.69 260 PHE A N 1
ATOM 2067 C CA . PHE A 1 260 ? 4.177 -13.328 -19.208 1.00 60.69 260 PHE A CA 1
ATOM 2068 C C . PHE A 1 260 ? 2.793 -13.141 -18.565 1.00 60.69 260 PHE A C 1
ATOM 2070 O O . PHE A 1 260 ? 2.664 -13.067 -17.342 1.00 60.69 260 PHE A O 1
ATOM 2077 N N . GLU A 1 261 ? 1.750 -13.051 -19.396 1.00 54.84 261 GLU A N 1
ATOM 2078 C CA . GLU A 1 261 ? 0.374 -12.668 -19.011 1.00 54.84 261 GLU A CA 1
ATOM 2079 C C . GLU A 1 261 ? -0.542 -13.827 -18.605 1.00 54.84 261 GLU A C 1
ATOM 2081 O O . GLU A 1 261 ? -1.506 -13.622 -17.862 1.00 54.84 261 GLU A O 1
ATOM 2086 N N . GLU A 1 262 ? -0.247 -15.025 -19.108 1.00 55.56 262 GLU A N 1
ATOM 2087 C CA . GLU A 1 262 ? -1.022 -16.258 -18.889 1.00 55.56 262 GLU A CA 1
ATOM 2088 C C . GLU A 1 262 ? -0.617 -16.971 -17.582 1.00 55.56 262 GLU A C 1
ATOM 2090 O O . GLU A 1 262 ? -1.223 -17.961 -17.187 1.00 55.56 262 GLU A O 1
ATOM 2095 N N . ASP A 1 263 ? 0.394 -16.448 -16.881 1.00 65.38 263 ASP A N 1
ATOM 2096 C CA . ASP A 1 263 ? 0.866 -16.959 -15.596 1.00 65.38 263 ASP A CA 1
ATOM 2097 C C . ASP A 1 263 ? 0.221 -16.252 -14.396 1.00 65.38 263 ASP A C 1
ATOM 2099 O O . ASP A 1 263 ? -0.050 -15.048 -14.413 1.00 65.38 263 ASP A O 1
ATOM 2103 N N . LEU A 1 264 ? 0.114 -17.006 -13.298 1.00 76.19 264 LEU A N 1
ATOM 2104 C CA . LEU A 1 264 ? -0.415 -16.609 -11.990 1.00 76.19 264 LEU A CA 1
ATOM 2105 C C . LEU A 1 264 ? -0.021 -15.173 -11.582 1.00 76.19 264 LEU A C 1
ATOM 2107 O O . LEU A 1 264 ? 1.162 -14.842 -11.474 1.00 76.19 264 LEU A O 1
ATOM 2111 N N . LYS A 1 265 ? -1.025 -14.323 -11.323 1.00 80.12 265 LYS A N 1
ATOM 2112 C CA . LYS A 1 265 ? -0.855 -12.886 -11.032 1.00 80.12 265 LYS A CA 1
ATOM 2113 C C . LYS A 1 265 ? -0.932 -12.510 -9.549 1.00 80.12 265 LYS A C 1
ATOM 2115 O O . LYS A 1 265 ? -1.285 -13.304 -8.678 1.00 80.12 265 LYS A O 1
ATOM 2120 N N . ASN A 1 266 ? -0.653 -11.236 -9.291 1.00 85.44 266 ASN A N 1
ATOM 2121 C CA . ASN A 1 266 ? -0.818 -10.554 -8.010 1.00 85.44 266 ASN A CA 1
ATOM 2122 C C . ASN A 1 266 ? -2.279 -10.096 -7.801 1.00 85.44 266 ASN A C 1
ATOM 2124 O O . ASN A 1 266 ? -3.084 -10.110 -8.738 1.00 85.44 266 ASN A O 1
ATOM 2128 N N . LEU A 1 267 ? -2.633 -9.693 -6.579 1.00 84.38 267 LEU A N 1
ATOM 2129 C CA . LEU A 1 267 ? -4.006 -9.334 -6.180 1.00 84.38 267 LEU A CA 1
ATOM 2130 C C . LEU A 1 267 ? -4.044 -7.999 -5.418 1.00 84.38 267 LEU A C 1
ATOM 2132 O O . LEU A 1 267 ? -3.073 -7.675 -4.733 1.00 84.38 267 LEU A O 1
ATOM 2136 N N . ALA A 1 268 ? -5.142 -7.245 -5.536 1.00 81.94 268 ALA A N 1
ATOM 2137 C CA . ALA A 1 268 ? -5.351 -5.906 -4.962 1.00 81.94 268 ALA A CA 1
ATOM 2138 C C . ALA A 1 268 ? -6.795 -5.679 -4.491 1.00 81.94 268 ALA A C 1
ATOM 2140 O O . ALA A 1 268 ? -7.705 -6.222 -5.159 1.00 81.94 268 ALA A O 1
#

Foldseek 3Di:
DPDDFFACVVVVDDDPVGDHDDDDDDDDPDDDPDDPQCPDPQADPDWDDDPDPDADPVAPVVLVAVQQADEDPDDFPVVVVCVVDPVNDDDPPPVQLVVQLCCLAPVVDPDPGDDPVRSLVSSVVSVVVVNVVCCVVPVQCVQWDKDADAPVRFIFIFGQDFDADRDDFDDHFDDDDDTGGGDHDDLDLRDDPPDNGSYTAETEDERSFSNVQSSNQLSVCCVVPNQDWFFDPGWTWYKYAYDSRPDIDIKTAGTSHPPHGGDTGIYD